Protein AF-A0A6C0J232-F1 (afdb_monomer_lite)

Secondary structure (DSSP, 8-state):
-HHHHHHHHHHHHHHHHHHHHHHHHHS--EEEEE-SS---HHHHHHHHHSSS-PEEBSSTT-EE---TTS--EEE-HHHHHHHHHHHTT--S---HHHHHHHHHTTT-TT-EEEEEEEEE-GGG-B-B---SSSSS--EEEEEEE--TT-EEEEEEEEE-HHHHHHHHHH-TTSPPHHHHHHHHTTHHHHTPBPPPP--TT-EEEE---SS-GGGTT-EEEEEEE-TTS-EEEEETTT--EEEE-GGGEEE-S-EEP--HHHHTTGGGS-HHHHHHHHTT-EEEEEEEE-TTEEEEEETTS-EEEEEE--TT-PPEEEEEEEEESPPPPEEEE--TTSS--EEEEP--

Sequence (348 aa):
MAEVGHAIRDVFAHVVARAVWNYLTCGFLAATGTLDLRPDTDSVRERLREGSTKWSTLSPNRTQQYTEQEFCLVSNSKIFGDAFLRAYYITKRFDVKAFVKGLVQQWGPSSVYECFVLSKIHDNMFWHVDGGSKVASDIVIYNVLGPRDSISCFMLLLIDTKRVLQAQVADPFFPTHEDIDAGLIQLDKCKIPLETPDLTGCEATFCDLTRKPELNGIRVEVIEVHDDGRYLVQLISGGEQKLVHPRNLQFDPGYCELPDEIAFVVPRLSVAVQKAVAAGVVRCWFIWAREGDVVVFDGSKPHAVFNVPSATGLPQLALAVNYRGVMPLVEEQHIKGKKGVRLKLSEV

Organism: NCBI:txid1070528

Structure (mmCIF, N/CA/C/O backbone):
data_AF-A0A6C0J232-F1
#
_entry.id   AF-A0A6C0J232-F1
#
loop_
_atom_site.group_PDB
_atom_site.id
_atom_site.type_symbol
_atom_site.label_atom_id
_atom_site.label_alt_id
_atom_site.label_comp_id
_atom_site.label_asym_id
_atom_site.label_entity_id
_atom_site.label_seq_id
_atom_site.pdbx_PDB_ins_code
_atom_site.Cartn_x
_atom_site.Cartn_y
_atom_site.Cartn_z
_atom_site.occupancy
_atom_site.B_iso_or_equiv
_atom_site.auth_seq_id
_atom_site.auth_comp_id
_atom_site.auth_asym_id
_atom_site.auth_atom_id
_atom_site.pdbx_PDB_model_num
ATOM 1 N N . MET A 1 1 ? -18.317 -16.565 17.993 1.00 55.75 1 MET A N 1
ATOM 2 C CA . MET A 1 1 ? -16.848 -16.488 18.244 1.00 55.75 1 MET A CA 1
ATOM 3 C C . MET A 1 1 ? -15.999 -17.331 17.287 1.00 55.75 1 MET A C 1
ATOM 5 O O . MET A 1 1 ? -14.983 -16.823 16.843 1.00 55.75 1 MET A O 1
ATOM 9 N N . ALA A 1 2 ? -16.351 -18.583 16.946 1.00 59.53 2 ALA A N 1
ATOM 10 C CA . ALA A 1 2 ? -15.657 -19.292 15.850 1.00 59.53 2 ALA A CA 1
ATOM 11 C C . ALA A 1 2 ? -15.879 -18.595 14.490 1.00 59.53 2 ALA A C 1
ATOM 13 O O . ALA A 1 2 ? -14.951 -18.474 13.702 1.00 59.53 2 ALA A O 1
ATOM 14 N N . GLU A 1 3 ? -17.079 -18.052 14.283 1.00 62.66 3 GLU A N 1
ATOM 15 C CA . GLU A 1 3 ? -17.483 -17.307 13.081 1.00 62.66 3 GLU A CA 1
ATOM 16 C C . GLU A 1 3 ? -16.636 -16.056 12.815 1.00 62.66 3 GLU A C 1
ATOM 18 O O . GLU A 1 3 ? -16.306 -15.786 11.670 1.00 62.66 3 GLU A O 1
ATOM 23 N N . VAL A 1 4 ? -16.203 -15.343 13.863 1.00 69.75 4 VAL A N 1
ATOM 24 C CA . VAL A 1 4 ? -15.353 -14.143 13.739 1.00 69.75 4 VAL A CA 1
ATOM 25 C C . VAL A 1 4 ? -13.996 -14.490 13.126 1.00 69.75 4 VAL A C 1
ATOM 27 O O . VAL A 1 4 ? -13.544 -13.835 12.193 1.00 69.75 4 VAL A O 1
ATOM 30 N N . GLY A 1 5 ? -13.363 -15.566 13.607 1.00 66.81 5 GLY A N 1
ATOM 31 C CA . GLY A 1 5 ? -12.089 -16.029 13.054 1.00 66.81 5 GLY A CA 1
ATOM 32 C C . GLY A 1 5 ? -12.208 -16.517 11.607 1.00 66.81 5 GLY A C 1
ATOM 33 O O . GLY A 1 5 ? -11.273 -16.331 10.831 1.00 66.81 5 GLY A O 1
ATOM 34 N N . HIS A 1 6 ? -13.349 -17.108 11.236 1.00 76.44 6 HIS A N 1
ATOM 35 C CA . HIS A 1 6 ? -13.628 -17.506 9.854 1.00 76.44 6 HIS A CA 1
ATOM 36 C C . HIS A 1 6 ? -13.814 -16.291 8.944 1.00 76.44 6 HIS A C 1
ATOM 38 O O . HIS A 1 6 ? -13.092 -16.190 7.961 1.00 76.44 6 HIS A O 1
ATOM 44 N N . 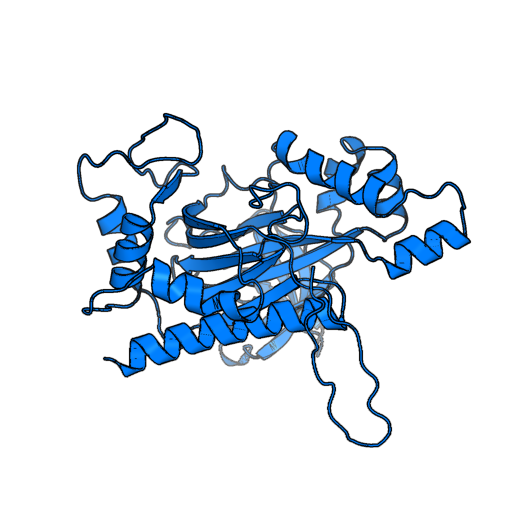ALA A 1 7 ? -14.656 -15.328 9.325 1.00 78.06 7 ALA A N 1
ATOM 45 C CA . ALA A 1 7 ? -14.891 -14.118 8.538 1.00 78.06 7 ALA A CA 1
ATOM 46 C C . ALA A 1 7 ? -13.597 -13.330 8.268 1.00 78.06 7 ALA A C 1
ATOM 48 O O . ALA A 1 7 ? -13.326 -12.948 7.133 1.00 78.06 7 ALA A O 1
ATOM 49 N N . ILE A 1 8 ? -12.744 -13.155 9.286 1.00 80.62 8 ILE A N 1
ATOM 50 C CA . ILE A 1 8 ? -11.446 -12.482 9.121 1.00 80.62 8 ILE A CA 1
ATOM 51 C C . ILE A 1 8 ? -10.563 -13.251 8.135 1.00 80.62 8 ILE A C 1
ATOM 53 O O . ILE A 1 8 ? -10.001 -12.670 7.209 1.00 80.62 8 ILE A O 1
ATOM 57 N N . ARG A 1 9 ? -10.445 -14.572 8.310 1.00 81.44 9 ARG A N 1
ATOM 58 C CA . ARG A 1 9 ? -9.650 -15.408 7.407 1.00 81.44 9 ARG A CA 1
ATOM 59 C C . ARG A 1 9 ? -10.170 -15.339 5.972 1.00 81.44 9 ARG A C 1
ATOM 61 O O . ARG A 1 9 ? -9.353 -15.289 5.056 1.00 81.44 9 ARG A O 1
ATOM 68 N N . ASP A 1 10 ? -11.483 -15.327 5.789 1.00 84.25 10 ASP A N 1
ATOM 69 C CA . ASP A 1 10 ? -12.119 -15.294 4.477 1.00 84.25 10 ASP A CA 1
ATOM 70 C C . ASP A 1 10 ? -11.836 -13.971 3.758 1.00 84.25 10 ASP A C 1
ATOM 72 O O . ASP A 1 10 ? -11.480 -14.000 2.582 1.00 84.25 10 ASP A O 1
ATOM 76 N N . VAL A 1 11 ? -11.875 -12.829 4.458 1.00 86.81 11 VAL A N 1
ATOM 77 C CA . VAL A 1 11 ? -11.494 -11.529 3.875 1.00 86.81 11 VAL A CA 1
ATOM 78 C C . VAL A 1 11 ? -10.025 -11.525 3.460 1.00 86.81 11 VAL A C 1
ATOM 80 O O . VAL A 1 11 ? -9.726 -11.214 2.311 1.00 86.81 11 VAL A O 1
ATOM 83 N N . PHE A 1 12 ? -9.100 -11.927 4.339 1.00 87.75 12 PHE A N 1
ATOM 84 C CA . PHE A 1 12 ? -7.678 -11.990 3.976 1.00 87.75 12 PHE A CA 1
ATOM 85 C C . PHE A 1 12 ? -7.445 -12.910 2.772 1.00 87.75 12 PHE A C 1
ATOM 87 O O . PHE A 1 12 ? -6.764 -12.526 1.824 1.00 87.75 12 PHE A O 1
ATOM 94 N N . ALA A 1 13 ? -8.029 -14.112 2.783 1.00 85.62 13 ALA A N 1
ATOM 95 C CA . ALA A 1 13 ? -7.903 -15.063 1.685 1.00 85.62 13 ALA A CA 1
ATOM 96 C C . ALA A 1 13 ? -8.500 -14.511 0.382 1.00 85.62 13 ALA A C 1
ATOM 98 O O . ALA A 1 13 ? -7.915 -14.694 -0.683 1.00 85.62 13 ALA A O 1
ATOM 99 N N . HIS A 1 14 ? -9.626 -13.800 0.460 1.00 88.81 14 HIS A N 1
ATOM 100 C CA . HIS A 1 14 ? -10.260 -13.163 -0.687 1.00 88.81 14 HIS A CA 1
ATOM 101 C C . HIS A 1 14 ? -9.394 -12.044 -1.278 1.00 88.81 14 HIS A C 1
ATOM 103 O O . HIS A 1 14 ? -9.188 -12.014 -2.490 1.00 88.81 14 HIS A O 1
ATOM 109 N N . VAL A 1 15 ? -8.847 -11.153 -0.443 1.00 89.12 15 VAL A N 1
ATOM 110 C CA . VAL A 1 15 ? -7.969 -10.064 -0.905 1.00 89.12 15 VAL A CA 1
ATOM 111 C C . VAL A 1 15 ? -6.689 -10.631 -1.523 1.00 89.12 15 VAL A C 1
ATOM 113 O O . VAL A 1 15 ? -6.293 -10.194 -2.601 1.00 89.12 15 VAL A O 1
ATOM 116 N N . VAL A 1 16 ? -6.088 -11.659 -0.912 1.00 88.12 16 VAL A N 1
ATOM 117 C CA . VAL A 1 16 ? -4.935 -12.374 -1.489 1.00 88.12 16 VAL A CA 1
ATOM 118 C C . VAL A 1 16 ? -5.292 -12.988 -2.839 1.00 88.12 16 VAL A C 1
ATOM 120 O O . VAL A 1 16 ? -4.588 -12.754 -3.818 1.00 88.12 16 VAL A O 1
ATOM 123 N N . ALA A 1 17 ? -6.398 -13.731 -2.924 1.00 86.44 17 ALA A N 1
ATOM 124 C CA . ALA A 1 17 ? -6.835 -14.352 -4.172 1.00 86.44 17 ALA A CA 1
ATOM 125 C C . ALA A 1 17 ? -7.090 -13.309 -5.270 1.00 86.44 17 ALA A C 1
ATOM 127 O O . ALA A 1 17 ? -6.738 -13.537 -6.425 1.00 86.44 17 ALA A O 1
ATOM 128 N N . ARG A 1 18 ? -7.646 -12.143 -4.916 1.00 87.69 18 ARG A N 1
ATOM 129 C CA . ARG A 1 18 ? -7.846 -11.024 -5.843 1.00 87.69 18 ARG A CA 1
ATOM 130 C C . ARG A 1 18 ? -6.524 -10.416 -6.313 1.00 87.69 18 ARG A C 1
ATOM 132 O O . ARG A 1 18 ? -6.392 -10.151 -7.502 1.00 87.69 18 ARG A O 1
ATOM 139 N N . ALA A 1 19 ? -5.551 -10.216 -5.422 1.00 88.00 19 ALA A N 1
ATOM 140 C CA . ALA A 1 19 ? -4.230 -9.702 -5.796 1.00 88.00 19 ALA A CA 1
ATOM 141 C C . ALA A 1 19 ? -3.503 -10.664 -6.743 1.00 88.00 19 ALA A C 1
ATOM 143 O O . ALA A 1 19 ? -2.952 -10.237 -7.754 1.00 88.00 19 ALA A O 1
ATOM 144 N N . VAL A 1 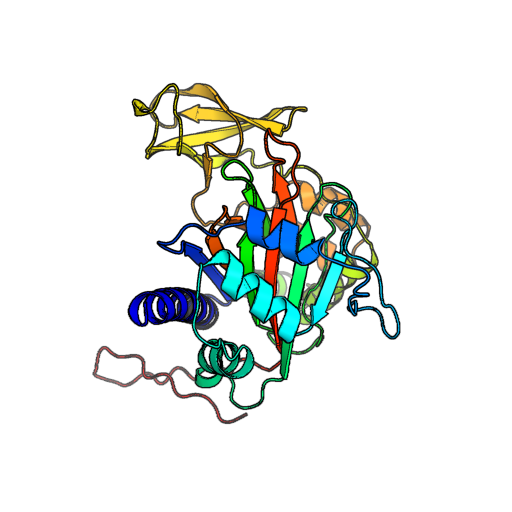20 ? -3.555 -11.965 -6.443 1.00 84.81 20 VAL A N 1
ATOM 145 C CA . VAL A 1 20 ? -3.000 -13.012 -7.309 1.00 84.81 20 VAL A CA 1
ATOM 146 C C . VAL A 1 20 ? -3.726 -13.032 -8.651 1.00 84.81 20 VAL A C 1
ATOM 148 O O . VAL A 1 20 ? -3.080 -13.060 -9.691 1.00 84.81 20 VAL A O 1
ATOM 151 N N . 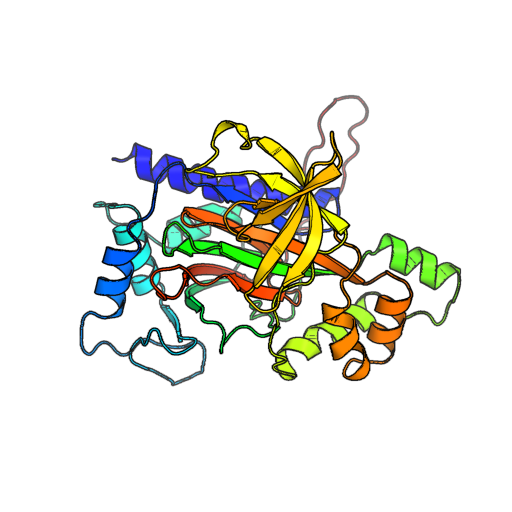TRP A 1 21 ? -5.056 -12.948 -8.664 1.00 84.19 21 TRP A N 1
ATOM 152 C CA . TRP A 1 21 ? -5.817 -12.867 -9.909 1.00 84.19 21 TRP A CA 1
ATOM 153 C C . TRP A 1 21 ? -5.397 -11.666 -10.765 1.00 84.19 21 TRP A C 1
ATOM 155 O O . TRP A 1 21 ? -5.113 -11.840 -11.946 1.00 84.19 21 TRP A O 1
ATOM 165 N N . ASN A 1 22 ? -5.277 -10.477 -10.166 1.00 83.06 22 ASN A N 1
ATOM 166 C CA . ASN A 1 22 ? -4.799 -9.276 -10.855 1.00 83.06 22 ASN A CA 1
ATOM 167 C C . ASN A 1 22 ? -3.395 -9.469 -11.445 1.00 83.06 22 ASN A C 1
ATOM 169 O O . ASN A 1 22 ? -3.141 -9.035 -12.569 1.00 83.06 22 ASN A O 1
ATOM 173 N N . TYR A 1 23 ? -2.504 -10.164 -10.733 1.00 82.50 23 TYR A N 1
ATOM 174 C CA . TYR A 1 23 ? -1.165 -10.463 -11.236 1.00 82.50 23 TYR A CA 1
ATOM 175 C C . TYR A 1 23 ? -1.232 -11.343 -12.481 1.00 82.50 23 TYR A C 1
ATOM 177 O O . TYR A 1 23 ? -0.614 -11.039 -13.497 1.00 82.50 23 TYR A O 1
ATOM 185 N N . LEU A 1 24 ? -2.056 -12.386 -12.430 1.00 78.25 24 LEU A N 1
ATOM 186 C CA . LEU A 1 24 ? -2.203 -13.344 -13.518 1.00 78.25 24 LEU A CA 1
ATOM 187 C C . LEU A 1 24 ? -2.884 -12.754 -14.756 1.00 78.25 24 LEU A C 1
ATOM 189 O O . LEU A 1 24 ? -2.531 -13.121 -15.871 1.00 78.25 24 LEU A O 1
ATOM 193 N N . THR A 1 25 ? -3.855 -11.854 -14.585 1.00 74.69 25 THR A N 1
ATOM 194 C CA . THR A 1 25 ? -4.618 -11.299 -15.716 1.00 74.69 25 THR A CA 1
ATOM 195 C C . THR A 1 25 ? -4.070 -9.982 -16.243 1.00 74.69 25 THR A C 1
ATOM 197 O O . THR A 1 25 ? -4.268 -9.662 -17.412 1.00 74.69 25 THR A O 1
ATOM 200 N N . CYS A 1 26 ? -3.434 -9.192 -15.380 1.00 72.81 26 CYS A N 1
ATOM 201 C CA . CYS A 1 26 ? -3.051 -7.812 -15.674 1.00 72.81 26 CYS A CA 1
ATOM 202 C C . CYS A 1 26 ? -1.567 -7.525 -15.401 1.00 72.81 26 CYS A C 1
ATOM 204 O O . CYS A 1 26 ? -1.123 -6.406 -15.647 1.00 72.81 26 CYS A O 1
ATOM 206 N N . GLY A 1 27 ? -0.800 -8.495 -14.894 1.00 74.75 27 GLY A N 1
ATOM 207 C CA . GLY A 1 27 ? 0.637 -8.355 -14.650 1.00 74.75 27 GLY A CA 1
ATOM 208 C C . GLY A 1 27 ? 1.009 -7.548 -13.404 1.00 74.75 27 GLY A C 1
ATOM 209 O O . GLY A 1 27 ? 2.181 -7.230 -13.232 1.00 74.75 27 GLY A O 1
ATOM 210 N N . PHE A 1 28 ? 0.055 -7.209 -12.528 1.00 79.69 28 PHE A N 1
ATOM 211 C CA . PHE A 1 28 ? 0.330 -6.480 -11.285 1.00 79.69 28 PHE A CA 1
ATOM 212 C C . PHE A 1 28 ? -0.245 -7.200 -10.063 1.00 79.69 28 PHE A C 1
ATOM 214 O O . PHE A 1 28 ? -1.412 -7.585 -10.046 1.00 79.69 28 PHE A O 1
ATOM 221 N N . LEU A 1 29 ? 0.557 -7.358 -9.010 1.00 86.31 29 LEU A N 1
ATOM 222 C CA . LEU A 1 29 ? 0.121 -7.986 -7.764 1.00 86.31 29 LEU A CA 1
ATOM 223 C C . LEU A 1 29 ? -0.262 -6.892 -6.772 1.00 86.31 29 LEU A C 1
ATOM 225 O O . LEU A 1 29 ? 0.595 -6.333 -6.095 1.00 86.31 29 LEU A O 1
ATOM 229 N N . ALA A 1 30 ? -1.553 -6.562 -6.728 1.00 88.75 30 ALA A N 1
ATOM 230 C CA . ALA A 1 30 ? -2.110 -5.632 -5.751 1.00 88.75 30 ALA A CA 1
ATOM 231 C C . ALA A 1 30 ? -3.614 -5.853 -5.538 1.00 88.75 30 ALA A C 1
ATOM 233 O O . ALA A 1 30 ? -4.362 -6.043 -6.501 1.00 88.75 30 ALA A O 1
ATOM 234 N N . ALA A 1 31 ? -4.077 -5.784 -4.292 1.00 89.00 31 ALA A N 1
ATOM 235 C CA . ALA A 1 31 ? -5.491 -5.689 -3.939 1.00 89.00 31 ALA A CA 1
ATOM 236 C C . ALA A 1 31 ? -5.676 -5.061 -2.552 1.00 89.00 31 ALA A C 1
ATOM 238 O O . ALA A 1 31 ? -4.766 -5.043 -1.728 1.00 89.00 31 ALA A O 1
ATOM 239 N N . THR A 1 32 ? -6.889 -4.587 -2.287 1.00 91.06 32 THR A N 1
ATOM 240 C CA . THR A 1 32 ? -7.312 -4.130 -0.962 1.00 91.06 32 THR A CA 1
ATOM 241 C C . THR A 1 32 ? -8.700 -4.676 -0.637 1.00 91.06 32 THR A C 1
ATOM 243 O O . THR A 1 32 ? -9.475 -5.002 -1.547 1.00 91.06 32 THR A O 1
ATOM 246 N N . GLY A 1 33 ? -9.009 -4.789 0.648 1.00 88.62 33 GLY A N 1
ATOM 247 C CA . GLY A 1 33 ? -10.342 -5.088 1.152 1.00 88.62 33 GLY A CA 1
ATOM 248 C C . GLY A 1 33 ? -10.470 -4.710 2.619 1.00 88.62 33 GLY A C 1
ATOM 249 O O . GLY A 1 33 ? -9.484 -4.689 3.347 1.00 88.62 33 GLY A O 1
ATOM 250 N N . THR A 1 34 ? -11.690 -4.427 3.053 1.00 88.81 34 THR A N 1
ATOM 251 C CA . THR A 1 34 ? -11.973 -3.969 4.414 1.00 88.81 34 THR A CA 1
ATOM 252 C C . THR A 1 34 ? -12.527 -5.117 5.242 1.00 88.81 34 THR A C 1
ATOM 254 O O . THR A 1 34 ? -13.365 -5.884 4.770 1.00 88.81 34 THR A O 1
ATOM 257 N N . LEU A 1 35 ? -12.060 -5.253 6.482 1.00 86.75 35 LEU A N 1
ATOM 258 C CA . LEU A 1 35 ? -12.686 -6.158 7.437 1.00 86.75 35 LEU A CA 1
ATOM 259 C C . LEU A 1 35 ? -13.998 -5.550 7.939 1.00 86.75 35 LEU A C 1
ATOM 261 O O . LEU A 1 35 ? -14.023 -4.410 8.394 1.00 86.75 35 LEU A O 1
ATOM 265 N N . ASP A 1 36 ? -15.059 -6.354 7.988 1.00 83.38 36 ASP A N 1
ATOM 266 C CA . ASP A 1 36 ? -16.348 -5.957 8.587 1.00 83.38 36 ASP A CA 1
ATOM 267 C C . ASP A 1 36 ? -16.269 -5.739 10.114 1.00 83.38 36 ASP A C 1
ATOM 269 O O . ASP A 1 36 ? -17.254 -5.397 10.772 1.00 83.38 36 ASP A O 1
ATOM 273 N N . LEU A 1 37 ? -15.092 -5.962 10.701 1.00 84.69 37 LEU A N 1
ATOM 274 C CA . LEU A 1 37 ? -14.813 -5.819 12.118 1.00 84.69 37 LEU A CA 1
ATOM 275 C C . LEU A 1 37 ? -13.774 -4.732 12.327 1.00 84.69 37 LEU A C 1
ATOM 277 O O . LEU A 1 37 ? -12.672 -4.783 11.781 1.00 84.69 37 LEU A O 1
ATOM 281 N N . ARG A 1 38 ? -14.116 -3.785 13.195 1.00 85.75 38 ARG A N 1
ATOM 282 C CA . ARG A 1 38 ? -13.199 -2.728 13.589 1.00 85.75 38 ARG A CA 1
ATOM 283 C C . ARG A 1 38 ? -12.143 -3.275 14.558 1.00 85.75 38 ARG A C 1
ATOM 285 O O . ARG A 1 38 ? -12.536 -3.865 15.569 1.00 85.75 38 ARG A O 1
ATOM 292 N N . PRO A 1 39 ? -10.843 -3.065 14.296 1.00 90.75 39 PRO A N 1
ATOM 293 C CA . PRO A 1 39 ? -9.808 -3.454 15.237 1.00 90.75 39 PRO A CA 1
ATOM 294 C C . PRO A 1 39 ? -9.773 -2.527 16.464 1.00 90.75 39 PRO A C 1
ATOM 296 O O . PRO A 1 39 ? -10.004 -1.325 16.365 1.00 90.75 39 PRO A O 1
ATOM 299 N N . ASP A 1 40 ? -9.431 -3.079 17.624 1.00 92.50 40 ASP A N 1
ATOM 300 C CA . ASP A 1 40 ? -9.053 -2.336 18.823 1.00 92.50 40 ASP A CA 1
ATOM 301 C C . ASP A 1 40 ? -7.569 -1.969 18.765 1.00 92.50 40 ASP A C 1
ATOM 303 O O . ASP A 1 40 ? -6.693 -2.645 19.317 1.00 92.50 40 ASP A O 1
ATOM 307 N N . THR A 1 41 ? -7.287 -0.889 18.040 1.00 91.31 41 THR A N 1
ATOM 308 C CA . THR A 1 41 ? -5.934 -0.350 17.891 1.00 91.31 41 THR A CA 1
ATOM 309 C C . THR A 1 41 ? -5.321 0.057 19.240 1.00 91.31 41 THR A C 1
ATOM 311 O O . THR A 1 41 ? -4.111 -0.096 19.432 1.00 91.31 41 THR A O 1
ATOM 314 N N . ASP A 1 42 ? -6.121 0.549 20.188 1.00 90.00 42 ASP A N 1
ATOM 315 C CA . ASP A 1 42 ? -5.617 1.048 21.471 1.00 90.00 42 ASP A CA 1
ATOM 316 C C . ASP A 1 42 ? -5.109 -0.099 22.351 1.00 90.00 42 ASP A C 1
ATOM 318 O O . ASP A 1 42 ? -3.974 -0.043 22.834 1.00 90.00 42 ASP A O 1
ATOM 322 N N . SER A 1 43 ? -5.854 -1.205 22.438 1.00 90.69 43 SER A N 1
ATOM 323 C CA . SER A 1 43 ? -5.388 -2.424 23.119 1.00 90.69 43 SER A CA 1
ATOM 324 C C . SER A 1 43 ? -4.111 -3.002 22.501 1.00 90.69 43 SER A C 1
ATOM 326 O O . SER A 1 43 ? -3.286 -3.601 23.201 1.00 90.69 43 SER A O 1
ATOM 328 N N . VAL A 1 44 ? -3.917 -2.845 21.185 1.00 90.12 44 VAL A N 1
ATOM 329 C CA . VAL A 1 44 ? -2.660 -3.229 20.523 1.00 90.12 44 VAL A CA 1
ATOM 330 C C . VAL A 1 44 ? -1.516 -2.326 20.977 1.00 90.12 44 VAL A C 1
ATOM 332 O O . VAL A 1 44 ? -0.456 -2.837 21.337 1.00 90.12 44 VAL A O 1
ATOM 335 N N . ARG A 1 45 ? -1.712 -1.002 21.020 1.00 88.00 45 ARG A N 1
ATOM 336 C CA . ARG A 1 45 ? -0.686 -0.063 21.510 1.00 88.00 45 ARG A CA 1
ATOM 337 C C . ARG A 1 45 ? -0.288 -0.346 22.942 1.00 88.00 45 ARG A C 1
ATOM 339 O O . ARG A 1 45 ? 0.905 -0.397 23.236 1.00 88.00 45 ARG A O 1
ATOM 346 N N . GLU A 1 46 ? -1.269 -0.532 23.820 1.00 88.12 46 GLU A N 1
ATOM 347 C CA . GLU A 1 46 ? -1.027 -0.881 25.218 1.00 88.12 46 GLU A CA 1
ATOM 348 C C . GLU A 1 46 ? -0.148 -2.127 25.298 1.00 88.12 46 GLU A C 1
ATOM 350 O O . GLU A 1 46 ? 0.922 -2.088 25.902 1.00 88.12 46 GLU A O 1
ATOM 355 N N . ARG A 1 47 ? -0.500 -3.182 24.555 1.00 85.75 47 ARG A N 1
ATOM 356 C CA . ARG A 1 47 ? 0.286 -4.419 24.503 1.00 85.75 47 ARG A CA 1
ATOM 357 C C . ARG A 1 47 ? 1.719 -4.227 24.007 1.00 85.75 47 ARG A C 1
ATOM 359 O O . ARG A 1 47 ? 2.624 -4.887 24.523 1.00 85.75 47 ARG A O 1
ATOM 366 N N . LEU A 1 48 ? 1.928 -3.391 22.991 1.00 84.12 48 LEU A N 1
ATOM 367 C CA . LEU A 1 48 ? 3.264 -3.115 22.452 1.00 84.12 48 LEU A CA 1
ATOM 368 C C . LEU A 1 48 ? 4.119 -2.302 23.439 1.00 84.12 48 LEU A C 1
ATOM 370 O O . LEU A 1 48 ? 5.340 -2.459 23.461 1.00 84.12 48 LEU A O 1
ATOM 374 N N . ARG A 1 49 ? 3.488 -1.470 24.279 1.00 83.56 49 ARG A N 1
ATOM 375 C CA . ARG A 1 49 ? 4.141 -0.679 25.337 1.00 83.56 49 ARG A CA 1
ATOM 376 C C . ARG A 1 49 ? 4.315 -1.446 26.658 1.00 83.56 49 ARG A C 1
ATOM 378 O O . ARG A 1 49 ? 5.150 -1.060 27.473 1.00 83.56 49 ARG A O 1
ATOM 385 N N . GLU A 1 50 ? 3.552 -2.515 26.890 1.00 82.56 50 GLU A N 1
ATOM 386 C CA . GLU A 1 50 ? 3.628 -3.350 28.096 1.00 82.56 50 GLU A CA 1
ATOM 387 C C . GLU A 1 50 ? 5.023 -4.008 28.262 1.00 82.56 50 GLU A C 1
ATOM 389 O O . GLU A 1 50 ? 5.369 -5.000 27.611 1.00 82.56 50 GLU A O 1
ATOM 394 N N . GLY A 1 51 ? 5.797 -3.503 29.231 1.00 58.50 51 GLY A N 1
ATOM 395 C CA . GLY A 1 51 ? 6.903 -4.212 29.886 1.00 58.50 51 GLY A CA 1
ATOM 396 C C . GLY A 1 51 ? 8.314 -3.999 29.319 1.00 58.50 51 GLY A C 1
ATOM 397 O O . GLY A 1 51 ? 8.529 -3.476 28.231 1.00 58.50 51 GLY A O 1
ATOM 398 N N . SER A 1 52 ? 9.313 -4.475 30.071 1.00 57.16 52 SER A N 1
ATOM 399 C CA . SER A 1 52 ? 10.757 -4.486 29.754 1.00 57.16 52 SER A CA 1
ATOM 400 C C . SER A 1 52 ? 11.149 -5.379 28.562 1.00 57.16 52 SER A C 1
ATOM 402 O O . SER A 1 52 ? 12.329 -5.675 28.354 1.00 57.16 52 SER A O 1
ATOM 404 N N . THR A 1 53 ? 10.166 -5.819 27.778 1.00 63.06 53 THR A N 1
ATOM 405 C CA . THR A 1 53 ? 10.323 -6.737 26.656 1.00 63.06 53 THR A CA 1
ATOM 406 C C . THR A 1 53 ? 11.118 -6.046 25.556 1.00 63.06 53 THR A C 1
ATOM 408 O O . THR A 1 53 ? 10.672 -5.061 24.970 1.00 63.06 53 THR A O 1
ATOM 411 N N . LYS A 1 54 ? 12.323 -6.547 25.276 1.00 67.06 54 LYS A N 1
ATOM 412 C CA . LYS A 1 54 ? 13.080 -6.122 24.100 1.00 67.06 54 LYS A CA 1
ATOM 413 C C . LYS A 1 54 ? 12.601 -6.936 22.903 1.00 67.06 54 LYS A C 1
ATOM 415 O O . LYS A 1 54 ? 12.624 -8.165 22.931 1.00 67.06 54 LYS A O 1
ATOM 420 N N . TRP A 1 55 ? 12.166 -6.246 21.863 1.00 71.00 55 TRP A N 1
ATOM 421 C CA . TRP A 1 55 ? 11.615 -6.832 20.654 1.00 71.00 55 TRP A CA 1
ATOM 422 C C . TRP A 1 55 ? 12.738 -7.034 19.632 1.00 71.00 55 TRP A C 1
ATOM 424 O O . TRP A 1 55 ? 13.576 -6.147 19.462 1.00 71.00 55 TRP A O 1
ATOM 434 N N . SER A 1 56 ? 12.782 -8.194 18.969 1.00 65.38 56 SER A N 1
ATOM 435 C CA . SER A 1 56 ? 13.727 -8.431 17.868 1.00 65.38 56 SER A CA 1
ATOM 436 C C . SER A 1 56 ? 13.352 -7.540 16.692 1.00 65.38 56 SER A C 1
ATOM 438 O O . SER A 1 56 ? 12.203 -7.575 16.248 1.00 65.38 56 SER A O 1
ATOM 440 N N . THR A 1 57 ? 14.298 -6.759 16.179 1.00 67.62 57 THR A N 1
ATOM 441 C CA . THR A 1 57 ? 14.084 -5.996 14.943 1.00 67.62 57 THR A CA 1
ATOM 442 C C . THR A 1 57 ? 14.526 -6.810 13.724 1.00 67.62 57 THR A C 1
ATOM 444 O O . THR A 1 57 ? 15.113 -7.883 13.876 1.00 67.62 57 THR A O 1
ATOM 447 N N . LEU A 1 58 ? 14.247 -6.329 12.503 1.00 62.22 58 LEU A N 1
ATOM 448 C CA . LEU A 1 58 ? 14.820 -6.926 11.281 1.00 62.22 58 LEU A CA 1
ATOM 449 C C . LEU A 1 58 ? 16.338 -6.719 11.161 1.00 62.22 58 LEU A C 1
ATOM 451 O O . LEU A 1 58 ? 16.983 -7.378 10.350 1.00 62.22 58 LEU A O 1
ATOM 455 N N . SER A 1 59 ? 16.933 -5.828 11.959 1.00 61.06 59 SER A N 1
ATOM 456 C CA . SER A 1 59 ? 18.387 -5.691 12.007 1.00 61.06 59 SER A CA 1
ATOM 457 C C . SER A 1 59 ? 18.978 -6.841 12.835 1.00 61.06 59 SER A C 1
ATOM 459 O O . SER A 1 59 ? 18.624 -6.978 14.011 1.00 61.06 59 SER A O 1
ATOM 461 N N . PRO A 1 60 ? 19.898 -7.651 12.274 1.00 58.41 60 PRO A N 1
ATOM 462 C CA . PRO A 1 60 ? 20.515 -8.757 12.997 1.00 58.41 60 PRO A CA 1
ATOM 463 C C . PRO A 1 60 ? 21.088 -8.304 14.345 1.00 58.41 60 PRO A C 1
ATOM 465 O O . PRO A 1 60 ? 21.776 -7.287 14.423 1.00 58.41 60 PRO A O 1
ATOM 468 N N . ASN A 1 61 ? 20.814 -9.069 15.406 1.00 60.94 61 ASN A N 1
ATOM 469 C CA . ASN A 1 61 ? 21.305 -8.844 16.774 1.00 60.94 61 ASN A CA 1
ATOM 470 C C . ASN A 1 61 ? 20.837 -7.546 17.457 1.00 60.94 61 ASN A C 1
ATOM 472 O O . ASN A 1 61 ? 21.356 -7.196 18.520 1.00 60.94 61 ASN A O 1
ATOM 476 N N . ARG A 1 62 ? 19.846 -6.839 16.902 1.00 68.94 62 ARG A N 1
ATOM 477 C CA . ARG A 1 62 ? 19.260 -5.660 17.544 1.00 68.94 62 ARG A CA 1
ATOM 478 C C . ARG A 1 62 ? 17.947 -6.032 18.223 1.00 68.94 62 ARG A C 1
ATOM 480 O O . ARG A 1 62 ? 16.981 -6.455 17.594 1.00 68.94 62 ARG A O 1
ATOM 487 N N . THR A 1 63 ? 17.912 -5.832 19.535 1.00 70.75 63 THR A N 1
ATOM 488 C CA . THR A 1 63 ? 16.683 -5.897 20.325 1.00 70.75 63 THR A CA 1
ATOM 489 C C . THR A 1 63 ? 16.421 -4.526 20.927 1.00 70.75 63 THR A C 1
ATOM 491 O O . THR A 1 63 ? 17.301 -4.002 21.615 1.00 70.75 63 THR A O 1
ATOM 494 N N . GLN A 1 64 ? 15.244 -3.949 20.703 1.00 74.00 64 GLN A N 1
ATOM 495 C CA . GLN A 1 64 ? 14.900 -2.622 21.225 1.00 74.00 64 GLN A CA 1
ATOM 496 C C . GLN A 1 64 ? 13.520 -2.614 21.869 1.00 74.00 64 GLN A C 1
ATOM 498 O O . GLN A 1 64 ? 12.706 -3.494 21.602 1.00 74.00 64 GLN A O 1
ATOM 503 N N . GLN A 1 65 ? 13.267 -1.646 22.745 1.00 76.12 65 GLN A N 1
ATOM 504 C CA . GLN A 1 65 ? 11.910 -1.394 23.219 1.00 76.12 65 GLN A CA 1
ATOM 505 C C . GLN A 1 65 ? 11.100 -0.740 22.103 1.00 76.12 65 GLN A C 1
ATOM 507 O O . GLN A 1 65 ? 11.642 -0.003 21.282 1.00 76.12 65 GLN A O 1
ATOM 512 N N . TYR A 1 66 ? 9.810 -1.048 22.059 1.00 76.31 66 TYR A N 1
ATOM 513 C CA . TYR A 1 66 ? 8.910 -0.409 21.119 1.00 76.31 66 TYR A CA 1
ATOM 514 C C . TYR A 1 66 ? 8.732 1.064 21.497 1.00 76.31 66 TYR A C 1
ATOM 516 O O . TYR A 1 66 ? 8.413 1.381 22.644 1.00 76.31 66 TYR A O 1
ATOM 524 N N . THR A 1 67 ? 8.923 1.949 20.523 1.00 75.94 67 THR A N 1
ATOM 525 C CA . THR A 1 67 ? 8.622 3.375 20.625 1.00 75.94 67 THR A CA 1
ATOM 526 C C . THR A 1 67 ? 7.716 3.741 19.455 1.00 75.94 67 THR A C 1
ATOM 528 O O . THR A 1 67 ? 7.852 3.218 18.350 1.00 75.94 67 THR A O 1
ATOM 531 N N . GLU A 1 68 ? 6.752 4.622 19.698 1.00 73.19 68 GLU A N 1
ATOM 532 C CA . GLU A 1 68 ? 5.856 5.106 18.641 1.00 73.19 68 GLU A CA 1
ATOM 533 C C . GLU A 1 68 ? 6.486 6.194 17.773 1.00 73.19 68 GLU A C 1
ATOM 535 O O . GLU A 1 68 ? 6.018 6.437 16.667 1.00 73.19 68 GLU A O 1
ATOM 540 N N . GLN A 1 69 ? 7.544 6.823 18.289 1.00 70.81 69 GLN A N 1
ATOM 541 C CA . GLN A 1 69 ? 8.264 7.936 17.672 1.00 70.81 69 GLN A CA 1
ATOM 542 C C . GLN A 1 69 ? 9.335 7.478 16.675 1.00 70.81 69 GLN A C 1
ATOM 544 O O . GLN A 1 69 ? 9.969 8.303 16.033 1.00 70.81 69 GLN A O 1
ATOM 549 N N . GLU A 1 70 ? 9.570 6.173 16.547 1.00 66.25 70 GLU A N 1
ATOM 550 C CA . GLU A 1 70 ? 10.521 5.624 15.588 1.00 66.25 70 GLU A CA 1
ATOM 551 C C . GLU A 1 70 ? 9.811 4.631 14.669 1.00 66.25 70 GLU A C 1
ATOM 553 O O . GLU A 1 70 ? 8.809 4.009 15.033 1.00 66.25 70 GLU A O 1
ATOM 558 N N . PHE A 1 71 ? 10.371 4.428 13.475 1.00 65.12 71 PHE A N 1
ATOM 559 C CA . PHE A 1 71 ? 10.049 3.251 12.670 1.00 65.12 71 PHE A CA 1
ATOM 560 C C . PHE A 1 71 ? 10.497 1.998 13.400 1.00 65.12 71 PHE A C 1
ATOM 562 O O . PHE A 1 71 ? 11.638 1.546 13.282 1.00 65.12 71 PHE A O 1
ATOM 569 N N . CYS A 1 72 ? 9.604 1.447 14.207 1.00 66.25 72 CYS A N 1
ATOM 570 C CA . CYS A 1 72 ? 9.882 0.220 14.912 1.00 66.25 72 CYS A CA 1
ATOM 571 C C . CYS A 1 72 ? 9.308 -0.936 14.108 1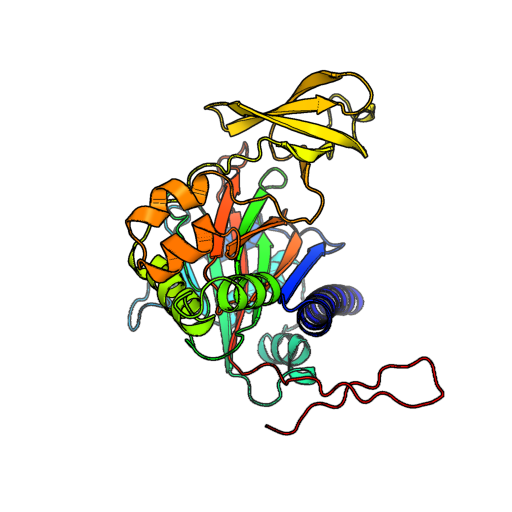.00 66.25 72 CYS A C 1
ATOM 573 O O . CYS A 1 72 ? 8.103 -1.175 14.111 1.00 66.25 72 CYS A O 1
ATOM 575 N N . LEU A 1 73 ? 10.201 -1.634 13.413 1.00 71.19 73 LEU A N 1
ATOM 576 C CA . LEU A 1 73 ? 9.904 -2.872 12.722 1.00 71.19 73 LEU A CA 1
ATOM 577 C C . LEU A 1 73 ? 10.303 -4.046 13.613 1.00 71.19 73 LEU A C 1
ATOM 579 O O . LEU A 1 73 ? 11.490 -4.298 13.841 1.00 71.19 73 LEU A O 1
ATOM 583 N N . VAL A 1 74 ? 9.299 -4.749 14.132 1.00 71.12 74 VAL A N 1
ATOM 584 C CA . VAL A 1 74 ? 9.473 -5.847 15.088 1.00 71.12 74 VAL A CA 1
ATOM 585 C C . VAL A 1 74 ? 9.145 -7.174 14.422 1.00 71.12 74 VAL A C 1
ATOM 587 O O . VAL A 1 74 ? 7.975 -7.458 14.183 1.00 71.12 74 VAL A O 1
ATOM 590 N N . SER A 1 75 ? 10.152 -8.012 14.171 1.00 75.25 75 SER A N 1
ATOM 591 C CA . SER A 1 75 ? 9.965 -9.341 13.576 1.00 75.25 75 SER A CA 1
ATOM 592 C C . SER A 1 75 ? 9.864 -10.402 14.665 1.00 75.25 75 SER A C 1
ATOM 594 O O . SER A 1 75 ? 10.864 -10.859 15.226 1.00 75.25 75 SER A O 1
ATOM 596 N N . ASN A 1 76 ? 8.630 -10.762 15.024 1.00 76.69 76 ASN A N 1
ATOM 597 C CA . ASN A 1 76 ? 8.359 -11.819 15.992 1.00 76.69 76 ASN A CA 1
ATOM 598 C C . ASN A 1 76 ? 6.923 -12.343 15.852 1.00 76.69 76 ASN A C 1
ATOM 600 O O . ASN A 1 76 ? 5.949 -11.643 16.130 1.00 76.69 76 ASN A O 1
ATOM 604 N N . SER A 1 77 ? 6.787 -13.617 15.485 1.00 79.12 77 SER A N 1
ATOM 605 C CA . SER A 1 77 ? 5.482 -14.234 15.231 1.00 79.12 77 SER A CA 1
ATOM 606 C C . SER A 1 77 ? 4.579 -14.303 16.464 1.00 79.12 77 SER A C 1
ATOM 608 O O . SER A 1 77 ? 3.374 -14.131 16.324 1.00 79.12 77 SER A O 1
ATOM 610 N N . LYS A 1 78 ? 5.120 -14.496 17.677 1.00 82.25 78 LYS A N 1
ATOM 611 C CA . LYS A 1 78 ? 4.303 -14.501 18.909 1.00 82.25 78 LYS A CA 1
ATOM 612 C C . LYS A 1 78 ? 3.673 -13.137 19.156 1.00 82.25 78 LYS A C 1
ATOM 614 O O . LYS A 1 78 ? 2.534 -13.039 19.581 1.00 82.25 78 LYS A O 1
ATOM 619 N N . ILE A 1 79 ? 4.432 -12.098 18.855 1.00 82.56 79 ILE A N 1
ATOM 620 C CA . ILE A 1 79 ? 4.090 -10.703 19.114 1.00 82.56 79 ILE A CA 1
ATOM 621 C C . ILE A 1 79 ? 3.037 -10.243 18.122 1.00 82.56 79 ILE A C 1
ATOM 623 O O . ILE A 1 79 ? 2.018 -9.690 18.521 1.00 82.56 79 ILE A O 1
ATOM 627 N N . PHE A 1 80 ? 3.258 -10.558 16.847 1.00 87.06 80 PHE A N 1
ATOM 628 C CA . PHE A 1 80 ? 2.249 -10.406 15.813 1.00 87.06 80 PHE A CA 1
ATOM 629 C C . PHE A 1 80 ? 0.952 -11.124 16.209 1.00 87.06 80 PHE A C 1
ATOM 631 O O . PHE A 1 80 ? -0.117 -10.530 16.144 1.00 87.06 80 PHE A O 1
ATOM 638 N N . GLY A 1 81 ? 1.045 -12.379 16.667 1.00 87.00 81 GLY A N 1
ATOM 639 C CA . GLY A 1 81 ? -0.112 -13.161 17.103 1.00 87.00 81 GLY A CA 1
ATOM 640 C C . GLY A 1 81 ? -0.874 -12.515 18.258 1.00 87.00 81 GLY A C 1
ATOM 641 O O . GLY A 1 81 ? -2.085 -12.355 18.160 1.00 87.00 81 GLY A O 1
ATOM 642 N N . ASP A 1 82 ? -0.177 -12.101 19.317 1.00 87.56 82 ASP A N 1
ATOM 643 C CA . ASP A 1 82 ? -0.774 -11.407 20.464 1.00 87.56 82 ASP A CA 1
ATOM 644 C C . ASP A 1 82 ? -1.450 -10.091 20.047 1.00 87.56 82 ASP A C 1
ATOM 646 O O . ASP A 1 82 ? -2.566 -9.806 20.480 1.00 87.56 82 ASP A O 1
ATOM 650 N N . ALA A 1 83 ? -0.784 -9.292 19.208 1.00 89.31 83 ALA A N 1
ATOM 651 C CA . ALA A 1 83 ? -1.323 -8.036 18.696 1.00 89.31 83 ALA A CA 1
ATOM 652 C C . ALA A 1 83 ? -2.574 -8.277 17.840 1.00 89.31 83 ALA A C 1
ATOM 654 O O . ALA A 1 83 ? -3.594 -7.628 18.045 1.00 89.31 83 ALA A O 1
ATOM 655 N N . PHE A 1 84 ? -2.537 -9.263 16.943 1.00 89.81 84 PHE A N 1
ATOM 656 C CA . PHE A 1 84 ? -3.673 -9.631 16.102 1.00 89.81 84 PHE A CA 1
ATOM 657 C C . PHE A 1 84 ? -4.869 -10.130 16.925 1.00 89.81 84 PHE A C 1
ATOM 659 O O . PHE A 1 84 ? -6.004 -9.717 16.700 1.00 89.81 84 PHE A O 1
ATOM 666 N N . LEU A 1 85 ? -4.619 -10.990 17.919 1.00 89.25 85 LEU A N 1
ATOM 667 C CA . LEU A 1 85 ? -5.647 -11.480 18.837 1.00 89.25 85 LEU A CA 1
ATOM 668 C C . LEU A 1 85 ? -6.331 -10.336 19.588 1.00 89.25 85 LEU A C 1
ATOM 670 O O . LEU A 1 85 ? -7.556 -10.328 19.702 1.00 89.25 85 LEU A O 1
ATOM 674 N N . ARG A 1 86 ? -5.543 -9.373 20.080 1.00 90.69 86 ARG A N 1
ATOM 675 C CA . ARG A 1 86 ? -6.054 -8.195 20.789 1.00 90.69 86 ARG A CA 1
ATOM 676 C C . ARG A 1 86 ? -6.843 -7.273 19.877 1.00 90.69 86 ARG A C 1
ATOM 678 O O . ARG A 1 86 ? -7.942 -6.893 20.258 1.00 90.69 86 ARG A O 1
ATOM 685 N N . ALA A 1 87 ? -6.330 -6.995 18.678 1.00 91.38 87 ALA A N 1
ATOM 686 C CA . ALA A 1 87 ? -7.006 -6.151 17.700 1.00 91.38 87 ALA A CA 1
ATOM 687 C C . ALA A 1 87 ? -8.443 -6.628 17.443 1.00 91.38 87 ALA A C 1
ATOM 689 O O . ALA A 1 87 ? -9.356 -5.820 17.379 1.00 91.38 87 ALA A O 1
ATOM 690 N N . TYR A 1 88 ? -8.675 -7.937 17.354 1.00 89.94 88 TYR A N 1
ATOM 691 C CA . TYR A 1 88 ? -9.990 -8.478 16.991 1.00 89.94 88 TYR A CA 1
ATOM 692 C C . TYR A 1 88 ? -10.729 -9.170 18.142 1.00 89.94 88 TYR A C 1
ATOM 694 O O . TYR A 1 88 ? -11.660 -9.939 17.897 1.00 89.94 88 TYR A O 1
ATOM 702 N N . TYR A 1 89 ? -10.312 -8.936 19.393 1.00 86.12 89 TYR A N 1
ATOM 703 C CA . TYR A 1 89 ? -10.870 -9.576 20.595 1.00 86.12 89 TYR A CA 1
ATOM 704 C C . TYR A 1 89 ? -11.025 -11.103 20.472 1.00 86.12 89 TYR A C 1
ATOM 706 O O . TYR A 1 89 ? -11.990 -11.712 20.948 1.00 86.12 89 TYR A O 1
ATOM 714 N N . ILE A 1 90 ? -10.070 -11.752 19.809 1.00 82.62 90 ILE A N 1
ATOM 715 C CA . ILE A 1 90 ? -10.092 -13.196 19.606 1.00 82.62 90 ILE A CA 1
ATOM 716 C C . ILE A 1 90 ? -9.575 -13.856 20.890 1.00 82.62 90 ILE A C 1
ATOM 718 O O . ILE A 1 90 ? -8.427 -13.697 21.287 1.00 82.62 90 ILE A O 1
ATOM 722 N N . THR A 1 91 ? -10.433 -14.626 21.555 1.00 71.62 91 THR A N 1
ATOM 723 C CA . THR A 1 91 ? -10.122 -15.282 22.843 1.00 71.62 91 THR A CA 1
ATOM 724 C C . THR A 1 91 ? -9.562 -16.698 22.694 1.00 71.62 91 THR A C 1
ATOM 726 O O . THR A 1 91 ? -9.086 -17.298 23.658 1.00 71.62 91 THR A O 1
ATOM 729 N N . LYS A 1 92 ? -9.625 -17.266 21.486 1.00 74.94 92 LYS A N 1
ATOM 730 C CA . LYS A 1 92 ? -9.091 -18.598 21.180 1.00 74.94 92 LYS A CA 1
ATOM 731 C C . LYS A 1 92 ? -7.624 -18.512 20.779 1.00 74.94 92 LYS A C 1
ATOM 733 O O . LYS A 1 92 ? -7.177 -17.515 20.229 1.00 74.94 92 LYS A O 1
ATOM 738 N N . ARG A 1 93 ? -6.890 -19.607 20.992 1.00 67.69 93 ARG A N 1
ATOM 739 C CA . ARG A 1 93 ? -5.494 -19.739 20.561 1.00 67.69 93 ARG A CA 1
ATOM 740 C C . ARG A 1 93 ? -5.405 -19.537 19.039 1.00 67.69 93 ARG A C 1
ATOM 742 O O . ARG A 1 93 ? -5.943 -20.346 18.287 1.00 67.69 93 ARG A O 1
ATOM 749 N N . PHE A 1 94 ? -4.751 -18.462 18.604 1.00 72.56 94 PHE A N 1
ATOM 750 C CA . PHE A 1 94 ? -4.461 -18.183 17.198 1.00 72.56 94 PHE A CA 1
ATOM 751 C C . PHE A 1 94 ? -3.095 -18.753 16.848 1.00 72.56 94 PHE A C 1
ATOM 753 O O . PHE A 1 94 ? -2.069 -18.332 17.384 1.00 72.56 94 PHE A O 1
ATOM 760 N N . ASP A 1 95 ? -3.086 -19.748 15.969 1.00 80.00 95 ASP A N 1
ATOM 761 C CA . ASP A 1 95 ? -1.847 -20.238 15.388 1.00 80.00 95 ASP A CA 1
ATOM 762 C C . ASP A 1 95 ? -1.508 -19.370 14.173 1.00 80.00 95 ASP A C 1
ATOM 764 O O . ASP A 1 95 ? -2.030 -19.576 13.077 1.00 80.00 95 ASP A O 1
ATOM 768 N N . VAL A 1 96 ? -0.620 -18.397 14.393 1.00 75.75 96 VAL A N 1
ATOM 769 C CA . VAL A 1 96 ? -0.098 -17.497 13.355 1.00 75.75 96 VAL A CA 1
ATOM 770 C C . VAL A 1 96 ? 0.418 -18.297 12.167 1.00 75.75 96 VAL A C 1
ATOM 772 O O . VAL A 1 96 ? 0.137 -17.942 11.031 1.00 75.75 96 VAL A O 1
ATOM 775 N N . LYS A 1 97 ? 1.118 -19.412 12.408 1.00 78.25 97 LYS A N 1
ATOM 776 C CA . LYS A 1 97 ? 1.674 -20.240 11.338 1.00 78.25 97 LYS A CA 1
ATOM 777 C C . LYS A 1 97 ? 0.576 -20.898 10.521 1.00 78.25 97 LYS A C 1
ATOM 779 O O . LYS A 1 97 ? 0.670 -20.907 9.299 1.00 78.25 97 LYS A O 1
ATOM 784 N N . ALA A 1 98 ? -0.455 -21.432 11.170 1.00 81.44 98 ALA A N 1
ATOM 785 C CA . ALA A 1 98 ? -1.586 -22.039 10.473 1.00 81.44 98 ALA A CA 1
ATOM 786 C C . ALA A 1 98 ? -2.413 -21.003 9.696 1.00 81.44 98 ALA A C 1
ATOM 788 O O . ALA A 1 98 ? -2.805 -21.279 8.564 1.00 81.44 98 ALA A O 1
ATOM 789 N N . PHE A 1 99 ? -2.647 -19.820 10.276 1.00 81.62 99 PHE A N 1
ATOM 790 C CA . PHE A 1 99 ? -3.335 -18.711 9.611 1.00 81.62 99 PHE A CA 1
ATOM 791 C C . PHE A 1 99 ? -2.585 -18.297 8.348 1.00 81.62 99 PHE A C 1
ATOM 793 O O . PHE A 1 99 ? -3.128 -18.382 7.252 1.00 81.62 99 PHE A O 1
ATOM 800 N N . VAL A 1 100 ? -1.308 -17.956 8.512 1.00 75.94 100 VAL A N 1
ATOM 801 C CA . VAL A 1 100 ? -0.421 -17.497 7.446 1.00 75.94 100 VAL A CA 1
ATOM 802 C C . VAL A 1 100 ? -0.287 -18.546 6.343 1.00 75.94 100 VAL A C 1
ATOM 804 O O . VAL A 1 100 ? -0.546 -18.282 5.170 1.00 75.94 100 VAL A O 1
ATOM 807 N N . LYS A 1 101 ? 0.017 -19.793 6.717 1.00 77.94 101 LYS A N 1
ATOM 808 C CA . LYS A 1 101 ? 0.073 -20.910 5.769 1.00 77.94 101 LYS A CA 1
ATOM 809 C C . LYS A 1 101 ? -1.260 -21.065 5.028 1.00 77.94 101 LYS A C 1
ATOM 811 O O . LYS A 1 101 ? -1.271 -21.261 3.821 1.00 77.94 101 LYS A O 1
ATOM 816 N N . GLY A 1 102 ? -2.386 -20.910 5.716 1.00 77.69 102 GLY A N 1
ATOM 817 C CA . GLY A 1 102 ? -3.711 -20.991 5.112 1.00 77.69 102 GLY A CA 1
ATOM 818 C C . GLY A 1 102 ? -4.040 -19.900 4.087 1.00 77.69 102 GLY A C 1
ATOM 819 O O . GLY A 1 102 ? -4.944 -20.140 3.291 1.00 77.69 102 GLY A O 1
ATOM 820 N N . LEU A 1 103 ? -3.357 -18.747 4.099 1.00 76.94 103 LEU A N 1
ATOM 821 C CA . LEU A 1 103 ? -3.622 -17.636 3.175 1.00 76.94 103 LEU A CA 1
ATOM 822 C C . LEU A 1 103 ? -3.003 -17.858 1.796 1.00 76.94 103 LEU A C 1
ATOM 824 O O . LEU A 1 103 ? -3.681 -17.666 0.790 1.00 76.94 103 LEU A O 1
ATOM 828 N N . VAL A 1 104 ? -1.731 -18.270 1.746 1.00 70.62 104 VAL A N 1
ATOM 829 C CA . VAL A 1 104 ? -0.984 -18.329 0.478 1.00 70.62 104 VAL A CA 1
ATOM 830 C C . VAL A 1 104 ? -0.557 -19.728 0.047 1.00 70.62 104 VAL A C 1
ATOM 832 O O . VAL A 1 104 ? -0.135 -19.885 -1.090 1.00 70.62 104 VAL A O 1
ATOM 835 N N . GLN A 1 105 ? -0.661 -20.763 0.894 1.00 71.44 105 GLN A N 1
ATOM 836 C CA . GLN A 1 105 ? -0.142 -22.099 0.548 1.00 71.44 105 GLN A CA 1
ATOM 837 C C . GLN A 1 105 ? -0.785 -22.678 -0.721 1.00 71.44 105 GLN A C 1
ATOM 839 O O . GLN A 1 105 ? -0.142 -23.442 -1.434 1.00 71.44 105 GLN A O 1
ATOM 844 N N . GLN A 1 106 ? -2.034 -22.306 -1.019 1.00 69.50 106 GLN A N 1
ATOM 845 C CA . GLN A 1 106 ? -2.713 -22.693 -2.263 1.00 69.50 106 GLN A CA 1
ATOM 846 C C . GLN A 1 106 ? -2.004 -22.157 -3.517 1.00 69.50 106 GLN A C 1
ATOM 848 O O . GLN A 1 106 ? -2.155 -22.723 -4.595 1.00 69.50 106 GLN A O 1
ATOM 853 N N . TRP A 1 107 ? -1.220 -21.094 -3.351 1.00 69.31 107 TRP A N 1
ATOM 854 C CA . TRP A 1 107 ? -0.498 -20.375 -4.390 1.00 69.31 107 TRP A CA 1
ATOM 855 C C . TRP A 1 107 ? 1.020 -20.571 -4.292 1.00 69.31 107 TRP A C 1
ATOM 857 O O . TRP A 1 107 ? 1.721 -20.166 -5.197 1.00 69.31 107 TRP A O 1
ATOM 867 N N . GLY A 1 108 ? 1.557 -21.189 -3.233 1.00 63.72 108 GLY A N 1
ATOM 868 C CA . GLY A 1 108 ? 3.004 -21.340 -3.038 1.00 63.72 108 GLY A CA 1
ATOM 869 C C . GLY A 1 108 ? 3.349 -22.378 -1.963 1.00 63.72 108 GLY A C 1
ATOM 870 O O . GLY A 1 108 ? 3.284 -22.070 -0.772 1.00 63.72 108 GLY A O 1
ATOM 871 N N . PRO A 1 109 ? 3.712 -23.621 -2.326 1.00 52.47 109 PRO A N 1
ATOM 872 C CA . PRO A 1 109 ? 3.872 -24.709 -1.356 1.00 52.47 109 PRO A CA 1
ATOM 873 C C . PRO A 1 109 ? 5.196 -24.695 -0.562 1.00 52.47 109 PRO A C 1
ATOM 875 O O . PRO A 1 109 ? 5.283 -25.382 0.458 1.00 52.47 109 PRO A O 1
ATOM 878 N N . SER A 1 110 ? 6.209 -23.926 -0.982 1.00 57.00 110 SER A N 1
ATOM 879 C CA . SER A 1 110 ? 7.581 -23.932 -0.431 1.00 57.00 110 SER A CA 1
ATOM 880 C C . SER A 1 110 ? 7.998 -22.644 0.305 1.00 57.00 110 SER A C 1
ATOM 882 O O . SER A 1 110 ? 9.173 -22.463 0.621 1.00 57.00 110 SER A O 1
ATOM 884 N N . SER A 1 111 ? 7.057 -21.750 0.615 1.00 61.50 111 SER A N 1
ATOM 885 C CA . SER A 1 111 ? 7.357 -20.383 1.066 1.00 61.50 111 SER A CA 1
ATOM 886 C C . SER A 1 111 ? 7.809 -20.265 2.532 1.00 61.50 111 SER A C 1
ATOM 888 O O . SER A 1 111 ? 7.187 -20.829 3.440 1.00 61.50 111 SER A O 1
ATOM 890 N N . VAL A 1 112 ? 8.836 -19.442 2.771 1.00 70.50 112 VAL A N 1
ATOM 891 C CA . VAL A 1 112 ? 9.197 -18.902 4.097 1.00 70.50 112 VAL A CA 1
ATOM 892 C C . VAL A 1 112 ? 8.405 -17.615 4.308 1.00 70.50 112 VAL A C 1
ATOM 894 O O . VAL A 1 112 ? 8.202 -16.866 3.361 1.00 70.50 112 VAL A O 1
ATOM 897 N N . TYR A 1 113 ? 7.964 -17.330 5.529 1.00 76.88 113 TYR A N 1
ATOM 898 C CA . TYR A 1 113 ? 7.274 -16.077 5.827 1.00 76.88 113 TYR A CA 1
ATOM 899 C C . TYR A 1 113 ? 7.867 -15.388 7.052 1.00 76.88 113 TYR A C 1
ATOM 901 O O . TYR A 1 113 ? 8.420 -16.036 7.945 1.00 76.88 113 TYR A O 1
ATOM 909 N N . GLU A 1 114 ? 7.686 -14.074 7.110 1.00 79.00 114 GLU A N 1
ATOM 910 C CA . GLU A 1 114 ? 8.014 -13.234 8.254 1.00 79.00 114 GLU A CA 1
ATOM 911 C C . GLU A 1 114 ? 6.798 -12.394 8.638 1.00 79.00 114 GLU A C 1
ATOM 913 O O . GLU A 1 114 ? 6.103 -11.850 7.786 1.00 79.00 114 GLU A O 1
ATOM 918 N N . CYS A 1 115 ? 6.529 -12.308 9.938 1.00 82.69 115 CYS A N 1
ATOM 919 C CA . CYS A 1 115 ? 5.449 -11.495 10.485 1.00 82.69 115 CYS A CA 1
ATOM 920 C C . CYS A 1 115 ? 6.043 -10.361 11.305 1.00 82.69 115 CYS A C 1
ATOM 922 O O . CYS A 1 115 ? 6.935 -10.602 12.128 1.00 82.69 115 CYS A O 1
ATOM 924 N N . PHE A 1 116 ? 5.513 -9.157 11.129 1.00 83.44 116 PHE A N 1
ATOM 925 C CA . PHE A 1 116 ? 6.034 -7.985 11.802 1.00 83.44 116 PHE A CA 1
ATOM 926 C C . PHE A 1 116 ? 4.974 -6.941 12.142 1.00 83.44 116 PHE A C 1
ATOM 928 O O . PHE A 1 116 ? 3.882 -6.913 11.579 1.00 83.44 116 PHE A O 1
ATOM 935 N N . VAL A 1 117 ? 5.310 -6.104 13.122 1.00 83.50 117 VAL A N 1
ATOM 936 C CA . VAL A 1 117 ? 4.529 -4.930 13.523 1.00 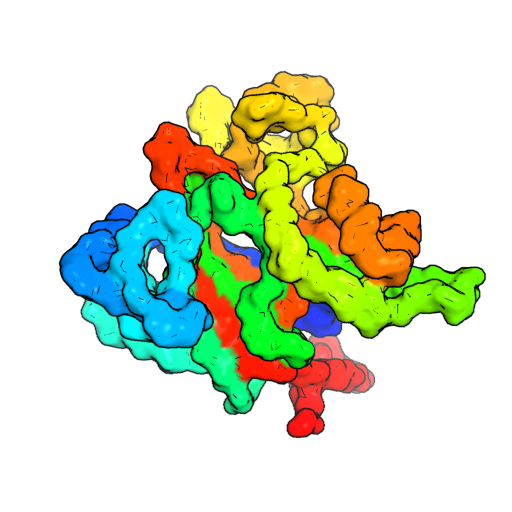83.50 117 VAL A CA 1
ATOM 937 C C . VAL A 1 117 ? 5.317 -3.684 13.142 1.00 83.50 117 VAL A C 1
ATOM 939 O O . VAL A 1 117 ? 6.527 -3.643 13.374 1.00 83.50 117 VAL A O 1
ATOM 942 N N . LEU A 1 118 ? 4.631 -2.700 12.565 1.00 82.19 118 LEU A N 1
ATOM 943 C CA . LEU A 1 118 ? 5.191 -1.435 12.087 1.00 82.19 118 LEU A CA 1
ATOM 944 C C . LEU A 1 118 ? 4.519 -0.255 12.781 1.00 82.19 118 LEU A C 1
ATOM 946 O O . LEU A 1 118 ? 3.291 -0.205 12.802 1.00 82.19 118 LEU A O 1
ATOM 950 N N . SER A 1 119 ? 5.306 0.714 13.259 1.00 82.94 119 SER A N 1
ATOM 951 C CA . SER A 1 119 ? 4.827 2.072 13.564 1.00 82.94 119 SER A CA 1
ATOM 952 C C . SER A 1 119 ? 5.201 3.011 12.425 1.00 82.94 119 SER A C 1
ATOM 954 O O . SER A 1 119 ? 6.376 3.127 12.071 1.00 82.94 119 SER A O 1
ATOM 956 N N . LYS A 1 120 ? 4.204 3.676 11.848 1.00 77.00 120 LYS A N 1
ATOM 957 C CA . LYS A 1 120 ? 4.367 4.564 10.699 1.00 77.00 120 LYS A CA 1
ATOM 958 C C . LYS A 1 120 ? 4.101 6.012 11.121 1.00 77.00 120 LYS A C 1
ATOM 960 O O . LYS A 1 120 ? 2.978 6.352 11.510 1.00 77.00 120 LYS A O 1
ATOM 965 N N . ILE A 1 121 ? 5.130 6.847 11.024 1.00 75.38 121 ILE A N 1
ATOM 966 C CA . ILE A 1 121 ? 5.109 8.290 11.298 1.00 75.38 121 ILE A CA 1
ATOM 967 C C . ILE A 1 121 ? 5.697 9.034 10.104 1.00 75.38 121 ILE A C 1
ATOM 969 O O . ILE A 1 121 ? 6.434 8.447 9.325 1.00 75.38 121 ILE A O 1
ATOM 973 N N . HIS A 1 122 ? 5.414 10.327 9.980 1.00 70.50 122 HIS A N 1
ATOM 974 C CA . HIS A 1 122 ? 5.933 11.154 8.887 1.00 70.50 122 HIS A CA 1
ATOM 975 C C . HIS A 1 122 ? 7.451 10.978 8.669 1.00 70.50 122 HIS A C 1
ATOM 977 O O . HIS A 1 122 ? 7.891 10.695 7.559 1.00 70.50 122 HIS A O 1
ATOM 983 N N . ASP A 1 123 ? 8.235 11.009 9.750 1.00 70.19 123 ASP A N 1
ATOM 984 C CA . ASP A 1 123 ? 9.705 10.971 9.696 1.00 70.19 123 ASP A CA 1
ATOM 985 C C . ASP A 1 123 ? 10.291 9.617 9.271 1.00 70.19 123 ASP A C 1
ATOM 987 O O . ASP A 1 123 ? 11.510 9.478 9.151 1.00 70.19 123 ASP A O 1
ATOM 991 N N . ASN A 1 124 ? 9.447 8.600 9.068 1.00 68.56 124 ASN A N 1
ATOM 992 C CA . ASN A 1 124 ? 9.885 7.280 8.645 1.00 68.56 124 ASN A CA 1
ATOM 993 C C . ASN A 1 124 ? 9.318 6.764 7.326 1.00 68.56 124 ASN A C 1
ATOM 995 O O . ASN A 1 124 ? 9.516 5.594 6.982 1.00 68.56 124 ASN A O 1
ATOM 999 N N . MET A 1 125 ? 8.673 7.642 6.570 1.00 73.44 125 MET A N 1
ATOM 1000 C CA . MET A 1 125 ? 8.114 7.306 5.274 1.00 73.44 125 MET A CA 1
ATOM 1001 C C . MET A 1 125 ? 9.158 7.499 4.185 1.00 73.44 125 MET A C 1
ATOM 1003 O O . MET A 1 125 ? 9.419 8.608 3.730 1.00 73.44 125 MET A O 1
ATOM 1007 N N . PHE A 1 126 ? 9.765 6.388 3.777 1.00 72.75 126 PHE A N 1
ATOM 1008 C CA . PHE A 1 126 ? 10.757 6.336 2.711 1.00 72.75 126 PHE A CA 1
ATOM 1009 C C . PHE A 1 126 ? 10.364 5.287 1.674 1.00 72.75 126 PHE A C 1
ATOM 1011 O O . PHE A 1 126 ? 9.685 4.305 1.991 1.00 72.75 126 PHE A O 1
ATOM 1018 N N . TRP A 1 127 ? 10.867 5.444 0.452 1.00 74.50 127 TRP A N 1
ATOM 1019 C CA . TRP A 1 127 ? 10.880 4.351 -0.521 1.00 74.50 127 TRP A CA 1
ATOM 1020 C C . TRP A 1 127 ? 11.683 3.166 0.022 1.00 74.50 127 TRP A C 1
ATOM 1022 O O . TRP A 1 127 ? 12.821 3.331 0.472 1.00 74.50 127 TRP A O 1
ATOM 1032 N N . HIS A 1 128 ? 11.092 1.975 -0.020 1.00 72.56 128 HIS A N 1
ATOM 1033 C CA . HIS A 1 128 ? 11.711 0.738 0.438 1.00 72.56 128 HIS A CA 1
ATOM 1034 C C . HIS A 1 128 ? 11.200 -0.478 -0.343 1.00 72.56 128 HIS A C 1
ATOM 1036 O O . HIS A 1 128 ? 10.293 -0.400 -1.172 1.00 72.56 128 HIS A O 1
ATOM 1042 N N . VAL A 1 129 ? 11.848 -1.613 -0.100 1.00 71.75 129 VAL A N 1
ATOM 1043 C CA . VAL A 1 129 ? 11.438 -2.928 -0.590 1.00 71.75 129 VAL A CA 1
ATOM 1044 C C . VAL A 1 129 ? 11.311 -3.821 0.640 1.00 71.75 129 VAL A C 1
ATOM 1046 O O . VAL A 1 129 ? 12.310 -4.164 1.267 1.00 71.75 129 VAL A O 1
ATOM 1049 N N . ASP A 1 130 ? 10.081 -4.169 1.010 1.00 68.00 130 ASP A N 1
ATOM 1050 C CA . ASP A 1 130 ? 9.786 -5.093 2.115 1.00 68.00 130 ASP A CA 1
ATOM 1051 C C . ASP A 1 130 ? 10.172 -6.546 1.806 1.00 68.00 130 ASP A C 1
ATOM 1053 O O . ASP A 1 130 ? 10.319 -7.360 2.724 1.00 68.00 130 ASP A O 1
ATOM 1057 N N . GLY A 1 131 ? 10.338 -6.885 0.523 1.00 57.62 131 GLY A N 1
ATOM 1058 C CA . GLY A 1 131 ? 10.801 -8.175 0.032 1.00 57.62 131 GLY A CA 1
ATOM 1059 C C . GLY A 1 131 ? 12.221 -8.484 0.494 1.00 57.62 131 GLY A C 1
ATOM 1060 O O . GLY A 1 131 ? 13.200 -7.927 -0.001 1.00 57.62 131 GLY A O 1
ATOM 1061 N N . GLY A 1 132 ? 12.354 -9.393 1.462 1.00 44.62 132 GLY A N 1
ATOM 1062 C CA . GLY A 1 132 ? 13.664 -9.825 1.955 1.00 44.62 132 GLY A CA 1
ATOM 1063 C C . GLY A 1 132 ? 14.410 -10.736 0.980 1.00 44.62 132 GLY A C 1
ATOM 1064 O O . GLY A 1 132 ? 15.603 -10.984 1.161 1.00 44.62 132 GLY A O 1
ATOM 1065 N N . SER A 1 133 ? 13.732 -11.229 -0.057 1.00 47.97 133 SER A N 1
ATOM 1066 C CA . SER A 1 133 ? 14.350 -11.954 -1.152 1.00 47.97 133 SER A CA 1
ATOM 1067 C C . SER A 1 133 ? 14.268 -11.058 -2.390 1.00 47.97 133 SER A C 1
ATOM 1069 O O . SER A 1 133 ? 13.191 -10.712 -2.850 1.00 47.97 133 SER A O 1
ATOM 1071 N N . LYS A 1 134 ? 15.406 -10.632 -2.950 1.00 53.09 134 LYS A N 1
ATOM 1072 C CA . LYS A 1 134 ? 15.449 -9.929 -4.252 1.00 53.09 134 LYS A CA 1
ATOM 1073 C C . LYS A 1 134 ? 15.130 -10.884 -5.418 1.00 53.09 134 LYS A C 1
ATOM 1075 O O . LYS A 1 134 ? 15.757 -10.815 -6.470 1.00 53.09 134 LYS A O 1
ATOM 1080 N N . VAL A 1 135 ? 14.262 -11.858 -5.172 1.00 47.72 135 VAL A N 1
ATOM 1081 C CA . VAL A 1 135 ? 13.874 -12.952 -6.056 1.00 47.72 135 VAL A CA 1
ATOM 1082 C C . VAL A 1 135 ? 12.369 -12.824 -6.313 1.00 47.72 135 VAL A C 1
ATOM 1084 O O . VAL A 1 135 ? 11.679 -12.093 -5.608 1.00 47.72 135 VAL A O 1
ATOM 1087 N N . ALA A 1 136 ? 11.880 -13.467 -7.374 1.00 52.22 136 ALA A N 1
ATOM 1088 C CA . ALA A 1 136 ? 10.567 -13.196 -7.958 1.00 52.22 136 ALA A CA 1
ATOM 1089 C C . ALA A 1 136 ? 9.394 -13.255 -6.951 1.00 52.22 136 ALA A C 1
ATOM 1091 O O . ALA A 1 136 ? 9.177 -14.284 -6.317 1.00 52.22 136 ALA A O 1
ATOM 1092 N N . SER A 1 137 ? 8.636 -12.152 -6.894 1.00 59.84 137 SER A N 1
ATOM 1093 C CA . SER A 1 137 ? 7.298 -11.962 -6.304 1.00 59.84 137 SER A CA 1
ATOM 1094 C C . SER A 1 137 ? 7.091 -12.427 -4.857 1.00 59.84 137 SER A C 1
ATOM 1096 O O . SER A 1 137 ? 6.280 -13.313 -4.587 1.00 59.84 137 SER A O 1
ATOM 1098 N N . ASP A 1 138 ? 7.738 -11.744 -3.910 1.00 76.00 138 ASP A N 1
ATOM 1099 C CA . ASP A 1 138 ? 7.334 -11.779 -2.499 1.00 76.00 138 ASP A CA 1
ATOM 1100 C C . ASP A 1 138 ? 5.907 -11.184 -2.350 1.00 76.00 138 ASP A C 1
ATOM 1102 O O . ASP A 1 138 ? 5.626 -10.103 -2.866 1.00 76.00 138 ASP A O 1
ATOM 1106 N N . ILE A 1 139 ? 4.990 -11.851 -1.636 1.00 84.38 139 ILE A N 1
ATOM 1107 C CA . ILE A 1 139 ? 3.667 -11.280 -1.309 1.00 84.38 139 ILE A CA 1
ATOM 1108 C C . ILE A 1 139 ? 3.748 -10.599 0.043 1.00 84.38 139 ILE A C 1
ATOM 1110 O O . ILE A 1 139 ? 4.041 -11.236 1.055 1.00 84.38 139 ILE A O 1
ATOM 1114 N N . VAL A 1 140 ? 3.363 -9.332 0.085 1.00 87.00 140 VAL A N 1
ATOM 1115 C CA . VAL A 1 140 ? 3.242 -8.586 1.329 1.00 87.00 140 VAL A CA 1
ATOM 1116 C C . VAL A 1 140 ? 1.771 -8.332 1.626 1.00 87.00 140 VAL A C 1
ATOM 1118 O O . VAL A 1 140 ? 1.028 -7.841 0.781 1.00 87.00 140 VAL A O 1
ATOM 1121 N N . ILE A 1 141 ? 1.343 -8.703 2.833 1.00 89.94 141 ILE A N 1
ATOM 1122 C CA . ILE A 1 141 ? -0.016 -8.516 3.343 1.00 89.94 141 ILE A CA 1
ATOM 1123 C C . ILE A 1 141 ? 0.054 -7.599 4.554 1.00 89.94 141 ILE A C 1
ATOM 1125 O O . ILE A 1 141 ? 0.635 -7.967 5.570 1.00 89.94 141 ILE A O 1
ATOM 1129 N N . TYR A 1 142 ? -0.565 -6.433 4.471 1.00 91.69 142 TYR A N 1
ATOM 1130 C CA . TYR A 1 142 ? -0.684 -5.469 5.553 1.00 91.69 142 TYR A CA 1
ATOM 1131 C C . TYR A 1 142 ? -2.104 -5.468 6.086 1.00 91.69 142 TYR A C 1
ATOM 1133 O O . TYR A 1 142 ? -3.056 -5.409 5.320 1.00 91.69 142 TYR A O 1
ATOM 1141 N N . ASN A 1 143 ? -2.244 -5.446 7.402 1.00 93.19 143 ASN A N 1
ATOM 1142 C CA . ASN A 1 143 ? -3.476 -5.087 8.074 1.00 93.19 143 ASN A CA 1
ATOM 1143 C C . ASN A 1 143 ? -3.273 -3.761 8.799 1.00 93.19 143 ASN A C 1
ATOM 1145 O O . ASN A 1 143 ? -2.457 -3.664 9.720 1.00 93.19 143 ASN A O 1
ATOM 1149 N N . VAL A 1 144 ? -3.971 -2.737 8.317 1.00 91.81 144 VAL A N 1
ATOM 1150 C CA . VAL A 1 144 ? -3.807 -1.355 8.756 1.00 91.81 144 VAL A CA 1
ATOM 1151 C C . VAL A 1 144 ? -4.588 -1.139 10.043 1.00 91.81 144 VAL A C 1
ATOM 1153 O O . VAL A 1 144 ? -5.785 -1.403 10.130 1.00 91.81 144 VAL A O 1
ATOM 1156 N N . LEU A 1 145 ? -3.886 -0.647 11.053 1.00 91.56 145 LEU A N 1
ATOM 1157 C CA . LEU A 1 145 ? -4.408 -0.292 12.362 1.00 91.56 145 LEU A CA 1
ATOM 1158 C C . LEU A 1 145 ? -4.108 1.191 12.595 1.00 91.56 145 LEU A C 1
ATOM 1160 O O . LEU A 1 145 ? -3.096 1.721 12.137 1.00 91.56 145 LEU A O 1
ATOM 1164 N N . GLY A 1 146 ? -4.944 1.906 13.327 1.00 87.31 146 GLY A N 1
ATOM 1165 C CA . GLY A 1 146 ? -4.704 3.331 13.518 1.00 87.31 146 GLY A CA 1
ATOM 1166 C C . GLY A 1 146 ? -5.939 4.074 13.978 1.00 87.31 146 GLY A C 1
ATOM 1167 O O . GLY A 1 146 ? -7.020 3.505 14.018 1.00 87.31 146 GLY A O 1
ATOM 1168 N N . PRO A 1 147 ? -5.808 5.361 14.318 1.00 83.31 147 PRO A N 1
ATOM 1169 C CA . PRO A 1 147 ? -6.966 6.194 14.599 1.00 83.31 147 PRO A CA 1
ATOM 1170 C C . PRO A 1 147 ? -7.952 6.176 13.431 1.00 83.31 147 PRO A C 1
ATOM 1172 O O . PRO A 1 147 ? -7.548 6.155 12.267 1.00 83.31 147 PRO A O 1
ATOM 1175 N N . ARG A 1 148 ? -9.247 6.250 13.739 1.00 78.38 148 ARG A N 1
ATOM 1176 C CA . ARG A 1 148 ? -10.331 6.161 12.747 1.00 78.38 148 ARG A CA 1
ATOM 1177 C C . ARG A 1 148 ? -10.193 7.151 11.588 1.00 78.38 148 ARG A C 1
ATOM 1179 O O . ARG A 1 148 ? -10.698 6.915 10.500 1.00 78.38 148 ARG A O 1
ATOM 1186 N N . ASP A 1 149 ? -9.576 8.291 11.848 1.00 75.12 149 ASP A N 1
ATOM 1187 C CA . ASP A 1 149 ? -9.429 9.384 10.903 1.00 75.12 149 ASP A CA 1
ATOM 1188 C C . ASP A 1 149 ? -8.078 9.430 10.182 1.00 75.12 149 ASP A C 1
ATOM 1190 O O . ASP A 1 149 ? -7.840 10.357 9.407 1.00 75.12 149 ASP A O 1
ATOM 1194 N N . SER A 1 150 ? -7.218 8.445 10.432 1.00 79.94 150 SER A N 1
ATOM 1195 C CA . SER A 1 150 ? -5.937 8.284 9.753 1.00 79.94 150 SER A CA 1
ATOM 1196 C C . SER A 1 150 ? -6.088 7.495 8.453 1.00 79.94 150 SER A C 1
ATOM 1198 O O . SER A 1 150 ? -6.918 6.587 8.367 1.00 79.94 150 SER A O 1
ATOM 1200 N N . ILE A 1 151 ? -5.258 7.808 7.454 1.00 81.38 151 ILE A N 1
ATOM 1201 C CA . ILE A 1 151 ? -5.191 7.054 6.197 1.00 81.38 151 ILE A CA 1
ATOM 1202 C C . ILE A 1 151 ? -3.737 6.789 5.811 1.00 81.38 151 ILE A C 1
ATOM 1204 O O . ILE A 1 151 ? -2.910 7.695 5.849 1.00 81.38 151 ILE A O 1
ATOM 1208 N N . SER A 1 152 ? -3.457 5.549 5.411 1.00 84.00 152 SER A N 1
ATOM 1209 C CA . SER A 1 152 ? -2.220 5.164 4.732 1.00 84.00 152 SER A CA 1
ATOM 1210 C C . SER A 1 152 ? -2.451 5.171 3.221 1.00 84.00 152 SER A C 1
ATOM 1212 O O . SER A 1 152 ? -3.375 4.528 2.733 1.00 84.00 152 SER A O 1
ATOM 1214 N N . CYS A 1 153 ? -1.589 5.839 2.473 1.00 82.50 153 CYS A N 1
ATOM 1215 C CA . CYS A 1 153 ? -1.491 5.755 1.026 1.00 82.50 153 CYS A CA 1
ATOM 1216 C C . CYS A 1 153 ? -0.275 4.898 0.662 1.00 82.50 153 CYS A C 1
ATOM 1218 O O . CYS A 1 153 ? 0.859 5.282 0.929 1.00 82.50 153 CYS A O 1
ATOM 1220 N N . PHE A 1 154 ? -0.498 3.719 0.093 1.00 85.00 154 PHE A N 1
ATOM 1221 C CA . PHE A 1 154 ? 0.559 2.853 -0.417 1.00 85.00 154 PHE A CA 1
ATOM 1222 C C . PHE A 1 154 ? 0.822 3.214 -1.874 1.00 85.00 154 PHE A C 1
ATOM 1224 O O . PHE A 1 154 ? -0.078 3.122 -2.704 1.00 85.00 154 PHE A O 1
ATOM 1231 N N . MET A 1 155 ? 2.055 3.597 -2.172 1.00 82.94 155 MET A N 1
ATOM 1232 C CA . MET A 1 155 ? 2.541 3.958 -3.496 1.00 82.94 155 MET A CA 1
ATOM 1233 C C . MET A 1 155 ? 3.390 2.808 -4.023 1.00 82.94 155 MET A C 1
ATOM 1235 O O . MET A 1 155 ? 4.431 2.501 -3.446 1.00 82.94 155 MET A O 1
ATOM 1239 N N . LEU A 1 156 ? 2.948 2.150 -5.091 1.00 84.00 156 LEU A N 1
ATOM 1240 C CA . LEU A 1 156 ? 3.640 1.013 -5.699 1.00 84.00 156 LEU A CA 1
ATOM 1241 C C . LEU A 1 156 ? 4.207 1.420 -7.056 1.00 84.00 156 LEU A C 1
ATOM 1243 O O . LEU A 1 156 ? 3.460 1.904 -7.909 1.00 84.00 156 LEU A O 1
ATOM 1247 N N . LEU A 1 157 ? 5.499 1.179 -7.290 1.00 82.81 157 LEU A N 1
ATOM 1248 C CA . LEU A 1 157 ? 6.088 1.386 -8.612 1.00 82.81 157 LEU A CA 1
ATOM 1249 C C . LEU A 1 157 ? 5.901 0.148 -9.470 1.00 82.81 157 LEU A C 1
ATOM 1251 O O . LEU A 1 157 ? 6.409 -0.931 -9.164 1.00 82.81 157 LEU A O 1
ATOM 1255 N N . LEU A 1 158 ? 5.177 0.326 -10.567 1.00 82.19 158 LEU A N 1
ATOM 1256 C CA . LEU A 1 158 ? 4.882 -0.718 -11.531 1.00 82.19 158 LEU A CA 1
ATOM 1257 C C . LEU A 1 158 ? 5.594 -0.421 -12.849 1.00 82.19 158 LEU A C 1
ATOM 1259 O O . LEU A 1 158 ? 5.659 0.726 -13.294 1.00 82.19 158 LEU A O 1
ATOM 1263 N N . ILE A 1 159 ? 6.097 -1.472 -13.490 1.00 83.69 159 ILE A N 1
ATOM 1264 C CA . ILE A 1 159 ? 6.661 -1.404 -14.838 1.00 83.69 159 ILE A CA 1
ATOM 1265 C C . ILE A 1 159 ? 5.589 -1.900 -15.806 1.00 83.69 159 ILE A C 1
ATOM 1267 O O . ILE A 1 159 ? 5.166 -3.052 -15.738 1.00 83.69 159 ILE A O 1
ATOM 1271 N N . ASP A 1 160 ? 5.142 -1.041 -16.719 1.00 84.19 160 ASP A N 1
ATOM 1272 C CA . ASP A 1 160 ? 4.211 -1.424 -17.777 1.00 84.19 160 ASP A CA 1
ATOM 1273 C C . ASP A 1 160 ? 4.972 -2.187 -18.869 1.00 84.19 160 ASP A C 1
ATOM 1275 O O . ASP A 1 160 ? 5.562 -1.598 -19.778 1.00 84.19 160 ASP A O 1
ATOM 1279 N N . THR A 1 161 ? 4.967 -3.520 -18.782 1.00 84.31 161 THR A N 1
ATOM 1280 C CA . THR A 1 161 ? 5.680 -4.406 -19.716 1.00 84.31 161 THR A CA 1
ATOM 1281 C C . THR A 1 161 ? 5.276 -4.167 -21.170 1.00 84.31 161 THR A C 1
ATOM 1283 O O . THR A 1 161 ? 6.114 -4.249 -22.068 1.00 84.31 161 THR A O 1
ATOM 1286 N N . LYS A 1 162 ? 4.009 -3.827 -21.437 1.00 83.56 162 LYS A N 1
ATOM 1287 C CA . LYS A 1 162 ? 3.555 -3.543 -22.801 1.00 83.56 162 LYS A CA 1
ATOM 1288 C C . LYS A 1 162 ? 4.201 -2.263 -23.324 1.00 83.56 162 LYS A C 1
ATOM 1290 O O . LYS A 1 162 ? 4.642 -2.242 -24.473 1.00 83.56 162 LYS A O 1
ATOM 1295 N N . ARG A 1 163 ? 4.292 -1.222 -22.492 1.00 87.56 163 ARG A N 1
ATOM 1296 C CA . ARG A 1 163 ? 4.999 0.016 -22.847 1.00 87.56 163 ARG A CA 1
ATOM 1297 C C . ARG A 1 163 ? 6.507 -0.191 -22.973 1.00 87.56 163 ARG A C 1
ATOM 1299 O O . ARG A 1 163 ? 7.084 0.391 -23.885 1.00 87.56 163 ARG A O 1
ATOM 1306 N N . VAL A 1 164 ? 7.128 -1.052 -22.154 1.00 87.88 164 VAL A N 1
ATOM 1307 C CA . VAL A 1 164 ? 8.539 -1.460 -22.349 1.00 87.88 164 VAL A CA 1
ATOM 1308 C C . VAL A 1 164 ? 8.722 -2.010 -23.763 1.00 87.88 164 VAL A C 1
ATOM 1310 O O . VAL A 1 164 ? 9.553 -1.508 -24.512 1.00 87.88 164 VAL A O 1
ATOM 1313 N N . LEU A 1 165 ? 7.906 -2.992 -24.159 1.00 89.25 165 LEU A N 1
ATOM 1314 C CA . LEU A 1 165 ? 8.005 -3.623 -25.478 1.00 89.25 165 LEU A CA 1
ATOM 1315 C C . LEU A 1 165 ? 7.777 -2.619 -26.614 1.00 89.25 165 LEU A C 1
ATOM 1317 O O . LEU A 1 165 ? 8.510 -2.622 -27.598 1.00 89.25 165 LEU A O 1
ATOM 1321 N N . GLN A 1 166 ? 6.785 -1.736 -26.482 1.00 91.50 166 GLN A N 1
ATOM 1322 C CA . GLN A 1 166 ? 6.533 -0.676 -27.464 1.00 91.50 166 GLN A CA 1
ATOM 1323 C C . GLN A 1 166 ? 7.726 0.279 -27.595 1.00 91.50 166 GLN A C 1
ATOM 1325 O O . GLN A 1 166 ? 8.107 0.624 -28.714 1.00 91.50 166 GLN A O 1
ATOM 1330 N N . ALA A 1 167 ? 8.336 0.667 -26.474 1.00 91.19 167 ALA A N 1
ATOM 1331 C CA . ALA A 1 167 ? 9.518 1.517 -26.460 1.00 91.19 167 ALA A CA 1
ATOM 1332 C C . ALA A 1 167 ? 10.736 0.812 -27.077 1.00 91.19 167 ALA A C 1
ATOM 1334 O O . ALA A 1 167 ? 11.438 1.428 -27.868 1.00 91.19 167 ALA A O 1
ATOM 1335 N N . GLN A 1 168 ? 10.936 -0.482 -26.810 1.00 93.88 168 GLN A N 1
ATOM 1336 C CA . GLN A 1 168 ? 12.015 -1.284 -27.405 1.00 93.88 168 GLN A CA 1
ATOM 1337 C C . GLN A 1 168 ? 11.851 -1.507 -28.914 1.00 93.88 168 GLN A C 1
ATOM 1339 O O . GLN A 1 168 ? 12.835 -1.576 -29.646 1.00 93.88 168 GLN A O 1
ATOM 1344 N N . VAL A 1 169 ? 10.612 -1.608 -29.403 1.00 95.12 169 VAL A N 1
ATOM 1345 C CA . VAL A 1 169 ? 10.334 -1.658 -30.848 1.00 95.12 169 VAL A CA 1
ATOM 1346 C C . VAL A 1 169 ? 10.665 -0.320 -31.516 1.00 95.12 169 VAL A C 1
ATOM 1348 O O . VAL A 1 169 ? 11.154 -0.311 -32.645 1.00 95.12 169 VAL A O 1
ATOM 1351 N N . ALA A 1 170 ? 10.406 0.801 -30.837 1.00 95.44 170 ALA A N 1
ATOM 1352 C CA . ALA A 1 170 ? 10.718 2.137 -31.344 1.00 95.44 170 ALA A CA 1
ATOM 1353 C C . ALA A 1 170 ? 12.218 2.485 -31.241 1.00 95.44 170 ALA A C 1
ATOM 1355 O O . ALA A 1 170 ? 12.754 3.148 -32.127 1.00 95.44 170 ALA A O 1
ATOM 1356 N N . ASP A 1 171 ? 12.888 2.026 -30.184 1.00 95.94 171 ASP A N 1
ATOM 1357 C CA . ASP A 1 171 ? 14.316 2.196 -29.917 1.00 95.94 171 ASP A CA 1
ATOM 1358 C C . ASP A 1 171 ? 14.911 0.864 -29.415 1.00 95.94 171 ASP A C 1
ATOM 1360 O O . ASP A 1 171 ? 14.731 0.513 -28.248 1.00 95.94 171 ASP A O 1
ATOM 1364 N N . PRO A 1 172 ? 15.666 0.120 -30.249 1.00 94.00 172 PRO A N 1
ATOM 1365 C CA . PRO A 1 172 ? 16.297 -1.140 -29.845 1.00 94.00 172 PRO A CA 1
ATOM 1366 C C . PRO A 1 172 ? 17.302 -1.017 -28.689 1.00 94.00 172 PRO A C 1
ATOM 1368 O O . PRO A 1 172 ? 17.682 -2.030 -28.106 1.00 94.00 172 PRO A O 1
ATOM 1371 N N . PHE A 1 173 ? 17.753 0.200 -28.366 1.00 95.56 173 PHE A N 1
ATOM 1372 C CA . PHE A 1 173 ? 18.632 0.485 -27.229 1.00 95.56 173 PHE A CA 1
ATOM 1373 C C . PHE A 1 173 ? 17.859 0.942 -25.986 1.00 95.56 173 PHE A C 1
ATOM 1375 O O . PHE A 1 173 ? 18.468 1.367 -24.994 1.00 95.56 173 PHE A O 1
ATOM 1382 N N . PHE A 1 174 ? 16.526 0.887 -26.025 1.00 95.25 174 PHE A N 1
ATOM 1383 C CA . PHE A 1 174 ? 15.701 1.166 -24.866 1.00 95.25 174 PHE A CA 1
ATOM 1384 C C . PHE A 1 174 ? 15.955 0.114 -23.768 1.00 95.25 174 PHE A C 1
ATOM 1386 O O . PHE A 1 174 ? 16.071 -1.077 -24.079 1.00 95.25 174 PHE A O 1
ATOM 1393 N N . PRO A 1 175 ? 16.044 0.525 -22.488 1.00 94.62 175 PRO A N 1
ATOM 1394 C CA . PRO A 1 175 ? 16.314 -0.387 -21.379 1.00 94.62 175 PRO A CA 1
ATOM 1395 C C . PRO A 1 175 ? 15.353 -1.576 -21.314 1.00 94.62 175 PRO A C 1
ATOM 1397 O O . PRO A 1 175 ? 14.160 -1.444 -21.596 1.00 94.62 175 PRO A O 1
ATOM 1400 N N . THR A 1 176 ? 15.868 -2.733 -20.901 1.00 91.94 176 THR A N 1
ATOM 1401 C CA . THR A 1 176 ? 15.037 -3.918 -20.655 1.00 91.94 176 THR A CA 1
ATOM 1402 C C . THR A 1 176 ? 14.222 -3.768 -19.372 1.00 91.94 176 THR A C 1
ATOM 1404 O O . THR A 1 176 ? 14.503 -2.910 -18.531 1.00 91.94 176 THR A O 1
ATOM 1407 N N . HIS A 1 177 ? 13.209 -4.618 -19.196 1.00 88.56 177 HIS A N 1
ATOM 1408 C CA . HIS A 1 177 ? 12.457 -4.674 -17.944 1.00 88.56 177 HIS A CA 1
ATOM 1409 C C . HIS A 1 177 ? 13.395 -4.936 -16.753 1.00 88.56 177 HIS A C 1
ATOM 1411 O O . HIS A 1 177 ? 13.283 -4.275 -15.724 1.00 88.56 177 HIS A O 1
ATOM 1417 N N . GLU A 1 178 ? 14.353 -5.849 -16.911 1.00 87.56 178 GLU A N 1
ATOM 1418 C CA . GLU A 1 178 ? 15.342 -6.210 -15.897 1.00 87.56 178 GLU A CA 1
ATOM 1419 C C . GLU A 1 178 ? 16.245 -5.025 -15.529 1.00 87.56 178 GLU A C 1
ATOM 1421 O O . GLU A 1 178 ? 16.499 -4.796 -14.346 1.00 87.56 178 GLU A O 1
ATOM 1426 N N . ASP A 1 179 ? 16.686 -4.238 -16.517 1.00 89.69 179 ASP A N 1
ATOM 1427 C CA . ASP A 1 179 ? 17.496 -3.035 -16.278 1.00 89.69 179 ASP A CA 1
ATOM 1428 C C . ASP A 1 179 ? 16.725 -1.985 -15.466 1.00 89.69 179 ASP A C 1
ATOM 1430 O O . ASP A 1 179 ? 17.278 -1.344 -14.564 1.00 89.69 179 ASP A O 1
ATOM 1434 N N . ILE A 1 180 ? 15.441 -1.803 -15.793 1.00 87.81 180 ILE A N 1
ATOM 1435 C CA . ILE A 1 180 ? 14.553 -0.855 -15.114 1.00 87.81 180 ILE A CA 1
ATOM 1436 C C . ILE A 1 180 ? 14.300 -1.325 -13.679 1.00 87.81 180 ILE A C 1
ATOM 1438 O O . ILE A 1 180 ? 14.494 -0.550 -12.743 1.00 87.81 180 ILE A O 1
ATOM 1442 N N . ASP A 1 181 ? 13.930 -2.591 -13.488 1.00 85.75 181 ASP A N 1
ATOM 1443 C CA . ASP A 1 181 ? 13.628 -3.176 -12.177 1.00 85.75 181 ASP A CA 1
ATOM 1444 C C . ASP A 1 181 ? 14.849 -3.138 -11.247 1.00 85.75 181 ASP A C 1
ATOM 1446 O O . ASP A 1 181 ? 14.772 -2.660 -10.112 1.00 85.75 181 ASP A O 1
ATOM 1450 N N . ALA A 1 182 ? 16.022 -3.530 -11.755 1.00 84.69 182 ALA A N 1
ATOM 1451 C CA . ALA A 1 182 ? 17.274 -3.467 -11.009 1.00 84.69 182 ALA A CA 1
ATOM 1452 C C . ALA A 1 182 ? 17.643 -2.031 -10.606 1.00 84.69 182 ALA A C 1
ATOM 1454 O O . ALA A 1 182 ? 18.214 -1.824 -9.532 1.00 84.69 182 ALA A O 1
ATOM 1455 N N . GLY A 1 183 ? 17.332 -1.043 -11.452 1.00 84.56 183 GLY A N 1
ATOM 1456 C CA . GLY A 1 183 ? 17.505 0.372 -11.142 1.00 84.56 183 GLY A CA 1
ATOM 1457 C C . GLY A 1 183 ? 16.527 0.867 -10.075 1.00 84.56 183 GLY A C 1
ATOM 1458 O O . GLY A 1 183 ? 16.946 1.547 -9.140 1.00 84.56 183 GLY A O 1
ATOM 1459 N N . LEU A 1 184 ? 15.251 0.487 -10.168 1.00 81.88 184 LEU A N 1
ATOM 1460 C CA . LEU A 1 184 ? 14.218 0.872 -9.206 1.00 81.88 184 LEU A CA 1
ATOM 1461 C C . LEU A 1 184 ? 14.498 0.296 -7.810 1.00 81.88 184 LEU A C 1
ATOM 1463 O O . LEU A 1 184 ? 14.360 1.013 -6.823 1.00 81.88 184 LEU A O 1
ATOM 1467 N N . ILE A 1 185 ? 14.983 -0.946 -7.697 1.00 82.00 185 ILE A N 1
ATOM 1468 C CA . ILE A 1 185 ? 15.361 -1.562 -6.406 1.00 82.00 185 ILE A CA 1
ATOM 1469 C C . ILE A 1 185 ? 16.442 -0.748 -5.665 1.00 82.00 185 ILE A C 1
ATOM 1471 O O . ILE A 1 185 ? 16.571 -0.835 -4.442 1.00 82.00 185 ILE A O 1
ATOM 1475 N N . GLN A 1 186 ? 17.223 0.082 -6.366 1.00 80.06 186 GLN A N 1
ATOM 1476 C CA . GLN A 1 186 ? 18.211 0.951 -5.721 1.00 80.06 186 GLN A CA 1
ATOM 1477 C C . GLN A 1 186 ? 17.573 2.085 -4.904 1.00 80.06 186 GLN A C 1
ATOM 1479 O O . GLN A 1 186 ? 18.250 2.603 -4.015 1.00 80.06 186 GLN A O 1
ATOM 1484 N N . LEU A 1 187 ? 16.290 2.412 -5.124 1.00 76.88 187 LEU A N 1
ATOM 1485 C CA . LEU A 1 187 ? 15.551 3.423 -4.354 1.00 76.88 187 LEU A CA 1
ATOM 1486 C C . LEU A 1 187 ? 15.605 3.169 -2.844 1.00 76.88 187 LEU A C 1
ATOM 1488 O O . LEU A 1 187 ? 15.814 4.109 -2.079 1.00 76.88 187 LEU A O 1
ATOM 1492 N N . ASP A 1 188 ? 15.514 1.905 -2.416 1.00 76.88 188 ASP A N 1
ATOM 1493 C CA . ASP A 1 188 ? 15.572 1.534 -0.993 1.00 76.88 188 ASP A CA 1
ATOM 1494 C C . ASP A 1 188 ? 16.881 1.986 -0.316 1.00 76.88 188 ASP A C 1
ATOM 1496 O O . ASP A 1 188 ? 16.905 2.366 0.860 1.00 76.88 188 ASP A O 1
ATOM 1500 N N . LYS A 1 189 ? 17.990 2.015 -1.065 1.00 76.00 189 LYS A N 1
ATOM 1501 C CA . LYS A 1 189 ? 19.294 2.451 -0.543 1.00 76.00 189 LYS A CA 1
ATOM 1502 C C . LYS A 1 189 ? 19.397 3.964 -0.400 1.00 76.00 189 LYS A C 1
ATOM 1504 O O . LYS A 1 189 ? 20.208 4.440 0.389 1.00 76.00 189 LYS A O 1
ATOM 1509 N N . CYS A 1 190 ? 18.615 4.713 -1.169 1.00 73.56 190 CYS A N 1
ATOM 1510 C CA . CYS A 1 190 ? 18.699 6.166 -1.213 1.00 73.56 190 CYS A CA 1
ATOM 1511 C C . CYS A 1 190 ? 17.970 6.845 -0.045 1.00 73.56 190 CYS A C 1
ATOM 1513 O O . CYS A 1 190 ? 18.206 8.033 0.165 1.00 73.56 190 CYS A O 1
ATOM 1515 N N . LYS A 1 191 ? 17.116 6.114 0.697 1.00 73.75 191 LYS A N 1
ATOM 1516 C CA . LYS A 1 191 ? 16.345 6.617 1.854 1.00 73.75 191 LYS A CA 1
ATOM 1517 C C . LYS A 1 191 ? 15.716 7.983 1.577 1.00 73.75 191 LYS A C 1
ATOM 1519 O O . LYS A 1 191 ? 15.852 8.926 2.350 1.00 73.75 191 LYS A O 1
ATOM 1524 N N . ILE A 1 192 ? 15.071 8.085 0.418 1.00 72.88 192 ILE A N 1
ATOM 1525 C CA . ILE A 1 192 ? 14.427 9.319 -0.020 1.00 72.88 192 ILE A CA 1
ATOM 1526 C C . ILE A 1 192 ? 13.140 9.491 0.795 1.00 72.88 192 ILE A C 1
ATOM 1528 O O . ILE A 1 192 ? 12.319 8.567 0.767 1.00 72.88 192 ILE A O 1
ATOM 1532 N N . PRO A 1 193 ? 12.971 10.615 1.516 1.00 69.75 193 PRO A N 1
ATOM 1533 C CA . PRO A 1 193 ? 11.744 10.897 2.245 1.00 69.75 193 PRO A CA 1
ATOM 1534 C C . PRO A 1 193 ? 10.582 11.086 1.272 1.00 69.75 193 PRO A C 1
ATOM 1536 O O . PRO A 1 193 ? 10.757 11.622 0.177 1.00 69.75 193 PRO A O 1
ATOM 1539 N N . LEU A 1 194 ? 9.407 10.628 1.679 1.00 69.81 194 LEU A N 1
ATOM 1540 C CA . LEU A 1 194 ? 8.165 10.931 0.989 1.00 69.81 194 LEU A CA 1
ATOM 1541 C C . LEU A 1 194 ? 7.621 12.277 1.450 1.00 69.81 194 LEU A C 1
ATOM 1543 O O . LEU A 1 194 ? 7.559 12.549 2.648 1.00 69.81 194 LEU A O 1
ATOM 1547 N N . GLU A 1 195 ? 7.168 13.067 0.489 1.00 69.56 195 GLU A N 1
ATOM 1548 C CA . GLU A 1 195 ? 6.306 14.217 0.737 1.00 69.56 195 GLU A CA 1
ATOM 1549 C C . GLU A 1 195 ? 4.837 13.804 0.563 1.00 69.56 195 GLU A C 1
ATOM 1551 O O . GLU A 1 195 ? 4.533 12.671 0.171 1.00 69.56 195 GLU A O 1
ATOM 1556 N N . THR A 1 196 ? 3.914 14.708 0.897 1.00 70.88 196 THR A N 1
ATOM 1557 C CA . THR A 1 196 ? 2.491 14.506 0.601 1.00 70.88 196 THR A CA 1
ATOM 1558 C C . THR A 1 196 ? 2.328 14.285 -0.899 1.00 70.88 196 THR A C 1
ATOM 1560 O O . THR A 1 196 ? 2.804 15.124 -1.662 1.00 70.88 196 THR A O 1
ATOM 1563 N N . PRO A 1 197 ? 1.665 13.199 -1.334 1.00 70.31 197 PRO A N 1
ATOM 1564 C CA . PRO A 1 197 ? 1.476 12.969 -2.749 1.00 70.31 197 PRO A CA 1
ATOM 1565 C C . PRO A 1 197 ? 0.619 14.090 -3.353 1.00 70.31 197 PRO A C 1
ATOM 1567 O O . PRO A 1 197 ? -0.430 14.450 -2.798 1.00 70.31 197 PRO A O 1
ATOM 1570 N N . ASP A 1 198 ? 1.091 14.631 -4.471 1.00 74.50 198 ASP A N 1
ATOM 1571 C CA . ASP A 1 198 ? 0.351 15.498 -5.363 1.00 74.50 198 ASP A CA 1
ATOM 1572 C C . ASP A 1 198 ? -0.597 14.652 -6.213 1.00 74.50 198 ASP A C 1
ATOM 1574 O O . ASP A 1 198 ? -0.220 13.949 -7.148 1.00 74.50 198 ASP A O 1
ATOM 1578 N N . LEU A 1 199 ? -1.873 14.722 -5.858 1.00 75.56 199 LEU A N 1
ATOM 1579 C CA . LEU A 1 199 ? -2.936 13.989 -6.536 1.00 75.56 199 LEU A CA 1
ATOM 1580 C C . LEU A 1 199 ? -3.731 14.887 -7.475 1.00 75.56 199 LEU A C 1
ATOM 1582 O O . LEU A 1 199 ? -4.869 14.558 -7.801 1.00 75.56 199 LEU A O 1
ATOM 1586 N N . THR A 1 200 ? -3.184 16.036 -7.865 1.00 81.94 200 THR A N 1
ATOM 1587 C CA . THR A 1 200 ? -3.842 16.952 -8.795 1.00 81.94 200 THR A CA 1
ATOM 1588 C C . THR A 1 200 ? -4.225 16.226 -10.091 1.00 81.94 200 THR A C 1
ATOM 1590 O O . THR A 1 200 ? -3.440 15.481 -10.672 1.00 81.94 200 THR A O 1
ATOM 1593 N N . GLY A 1 201 ? -5.472 16.407 -10.526 1.00 82.00 201 GLY A N 1
ATOM 1594 C CA . GLY A 1 201 ? -6.086 15.715 -11.661 1.00 82.00 201 GLY A CA 1
ATOM 1595 C C . GLY A 1 201 ? -6.632 14.315 -11.351 1.00 82.00 201 GLY A C 1
ATOM 1596 O O . GLY A 1 201 ? -7.304 13.722 -12.194 1.00 82.00 201 GLY A O 1
ATOM 1597 N N . CYS A 1 202 ? -6.387 13.759 -10.159 1.00 80.69 202 CYS A N 1
ATOM 1598 C CA . CYS A 1 202 ? -6.941 12.461 -9.778 1.00 80.69 202 CYS A CA 1
ATOM 1599 C C . CYS A 1 202 ? -8.419 12.602 -9.350 1.00 80.69 202 CYS A C 1
ATOM 1601 O O . CYS A 1 202 ? -8.796 13.503 -8.590 1.00 80.69 202 CYS A O 1
ATOM 1603 N N . GLU A 1 203 ? -9.264 11.668 -9.801 1.00 87.88 203 GLU A N 1
ATOM 1604 C CA . GLU A 1 203 ? -10.668 11.576 -9.384 1.00 87.88 203 GLU A CA 1
ATOM 1605 C C . GLU A 1 203 ? -10.808 10.849 -8.034 1.00 87.88 203 GLU A C 1
ATOM 1607 O O . GLU A 1 203 ? -10.123 9.868 -7.731 1.00 87.88 203 GLU A O 1
ATOM 1612 N N . ALA A 1 204 ? -11.749 11.315 -7.219 1.00 87.75 204 ALA A N 1
ATOM 1613 C CA . ALA A 1 204 ? -12.109 10.723 -5.942 1.00 87.75 204 ALA A CA 1
ATOM 1614 C C . ALA A 1 204 ? -13.615 10.817 -5.702 1.00 87.75 204 ALA A C 1
ATOM 1616 O O . ALA A 1 204 ? -14.351 11.491 -6.415 1.00 87.75 204 ALA A O 1
ATOM 1617 N N . THR A 1 205 ? -14.084 10.159 -4.654 1.00 91.31 205 THR A N 1
ATOM 1618 C CA . THR A 1 205 ? -15.455 10.247 -4.165 1.00 91.31 205 THR A CA 1
ATOM 1619 C C . THR A 1 205 ? -15.442 10.748 -2.730 1.00 91.31 205 THR A C 1
ATOM 1621 O O . THR A 1 205 ? -14.638 10.293 -1.917 1.00 91.31 205 THR A O 1
ATOM 1624 N N . PHE A 1 206 ? -16.330 11.679 -2.386 1.00 92.44 206 PHE A N 1
ATOM 1625 C CA . PHE A 1 206 ? -16.487 12.086 -0.993 1.00 92.44 206 PHE A CA 1
ATOM 1626 C C . PHE A 1 206 ? -16.950 10.918 -0.122 1.00 92.44 206 PHE A C 1
ATOM 1628 O O . PHE A 1 206 ? -17.883 10.194 -0.470 1.00 92.44 206 PHE A O 1
ATOM 1635 N N . CYS A 1 207 ? -16.353 10.783 1.056 1.00 87.50 207 CYS A N 1
ATOM 1636 C CA . CYS A 1 207 ? -16.723 9.763 2.029 1.00 87.50 207 CYS A CA 1
ATOM 1637 C C . CYS A 1 207 ? -16.587 10.276 3.469 1.00 87.50 207 CYS A C 1
ATOM 1639 O O . CYS A 1 207 ? -15.805 11.184 3.771 1.00 87.50 207 CYS A O 1
ATOM 1641 N N . ASP A 1 208 ? -17.332 9.661 4.389 1.00 85.31 208 ASP A N 1
ATOM 1642 C CA . ASP A 1 208 ? -17.274 9.930 5.832 1.00 85.31 208 ASP A CA 1
ATOM 1643 C C . ASP A 1 208 ? -17.405 11.420 6.228 1.00 85.31 208 ASP A C 1
ATOM 1645 O O . ASP A 1 208 ? -16.925 11.850 7.283 1.00 85.31 208 ASP A O 1
ATOM 1649 N N . LEU A 1 209 ? -18.056 12.246 5.400 1.00 89.75 209 LEU A N 1
ATOM 1650 C CA . LEU A 1 209 ? -18.371 13.631 5.741 1.00 89.75 209 LEU A CA 1
ATOM 1651 C C . LEU A 1 209 ? -19.473 13.652 6.800 1.00 89.75 209 LEU A C 1
ATOM 1653 O O . LEU A 1 209 ? -20.608 13.259 6.546 1.00 89.75 209 LEU A O 1
ATOM 1657 N N . THR A 1 210 ? -19.150 14.153 7.991 1.00 88.94 210 THR A N 1
ATOM 1658 C CA . THR A 1 210 ? -20.107 14.253 9.107 1.00 88.94 210 THR A CA 1
ATOM 1659 C C . THR A 1 210 ? -20.919 15.543 9.081 1.00 88.94 210 THR A C 1
ATOM 1661 O O . THR A 1 210 ? -22.074 15.553 9.488 1.00 88.94 210 THR A O 1
ATOM 1664 N N . ARG A 1 211 ? -20.324 16.645 8.605 1.00 89.94 211 ARG A N 1
ATOM 1665 C CA . ARG A 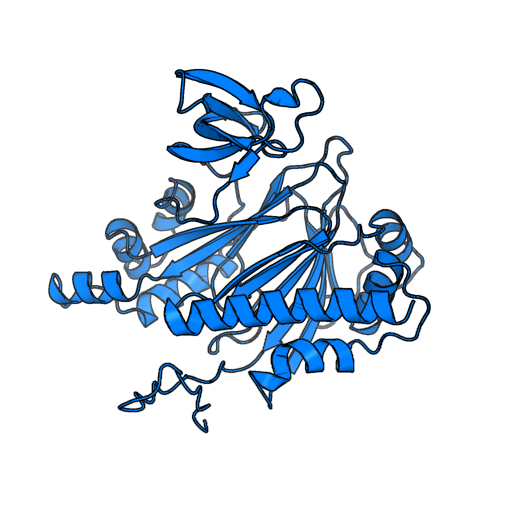1 211 ? -20.979 17.966 8.551 1.00 89.94 211 ARG A CA 1
ATOM 1666 C C . ARG A 1 211 ? -21.871 18.157 7.325 1.00 89.94 211 ARG A C 1
ATOM 1668 O O . ARG A 1 211 ? -22.777 18.977 7.379 1.00 89.94 211 ARG A O 1
ATOM 1675 N N . LYS A 1 212 ? -21.566 17.448 6.238 1.00 92.44 212 LYS A N 1
ATOM 1676 C CA . LYS A 1 212 ? -22.288 17.485 4.960 1.00 92.44 212 LYS A CA 1
ATOM 1677 C C . LYS A 1 212 ? -22.449 16.069 4.401 1.00 92.44 212 LYS A C 1
ATOM 1679 O O . LYS A 1 212 ? -21.820 15.737 3.394 1.00 92.44 212 LYS A O 1
ATOM 1684 N N . PRO A 1 213 ? -23.178 15.188 5.107 1.00 93.31 213 PRO A N 1
ATOM 1685 C CA . PRO A 1 213 ? -23.300 13.788 4.720 1.00 93.31 213 PRO A CA 1
ATOM 1686 C C . PRO A 1 213 ? -23.953 13.592 3.348 1.00 93.31 213 PRO A C 1
ATOM 1688 O O . PRO A 1 213 ? -23.695 12.582 2.705 1.00 93.31 213 PRO A O 1
ATOM 1691 N N . GLU A 1 214 ? -24.744 14.559 2.882 1.00 93.62 214 GLU A N 1
ATOM 1692 C CA . GLU A 1 214 ? -25.363 14.584 1.555 1.00 93.62 214 GLU A CA 1
ATOM 1693 C C . GLU A 1 214 ? -24.355 14.632 0.401 1.00 93.62 214 GLU A C 1
ATOM 1695 O O . GLU A 1 214 ? -24.706 14.293 -0.725 1.00 93.62 214 GLU A O 1
ATOM 1700 N N . LEU A 1 215 ? -23.110 15.042 0.671 1.00 93.50 215 LEU A N 1
ATOM 1701 C CA . LEU A 1 215 ? -22.045 15.043 -0.327 1.00 93.50 215 LEU A CA 1
ATOM 1702 C C . LEU A 1 215 ? -21.350 13.682 -0.450 1.00 93.50 215 LEU A C 1
ATOM 1704 O O . LEU A 1 215 ? -20.645 13.464 -1.429 1.00 93.50 215 LEU A O 1
ATOM 1708 N N . ASN A 1 216 ? -21.525 12.765 0.509 1.00 93.25 216 ASN A N 1
ATOM 1709 C CA . ASN A 1 216 ? -20.905 11.442 0.432 1.00 93.25 216 ASN A CA 1
ATOM 1710 C C . ASN A 1 216 ? -21.410 10.676 -0.802 1.00 93.25 216 ASN A C 1
ATOM 1712 O O . ASN A 1 216 ? -22.603 10.670 -1.093 1.00 93.25 216 ASN A O 1
ATOM 1716 N N . GLY A 1 217 ? -20.500 10.010 -1.513 1.00 90.81 217 GLY A N 1
ATOM 1717 C CA . GLY A 1 217 ? -20.793 9.317 -2.770 1.00 90.81 217 GLY A CA 1
ATOM 1718 C C . GLY A 1 217 ? -20.703 10.202 -4.019 1.00 90.81 217 GLY A C 1
ATOM 1719 O O . GLY A 1 217 ? -20.777 9.680 -5.130 1.00 90.81 217 GLY A O 1
ATOM 1720 N N . ILE A 1 218 ? -20.513 11.519 -3.874 1.00 94.19 218 ILE A N 1
ATOM 1721 C CA . ILE A 1 218 ? -20.316 12.424 -5.014 1.00 94.19 218 ILE A CA 1
ATOM 1722 C C . ILE A 1 218 ? -18.863 12.369 -5.487 1.00 94.19 218 ILE A C 1
ATOM 1724 O O . ILE A 1 218 ? -17.937 12.477 -4.679 1.00 94.19 218 ILE A O 1
ATOM 1728 N N . ARG A 1 219 ? -18.683 12.249 -6.807 1.00 93.62 219 ARG A N 1
ATOM 1729 C CA . ARG A 1 219 ? -17.375 12.265 -7.468 1.00 93.62 219 ARG A CA 1
ATOM 1730 C C . ARG A 1 219 ? -16.821 13.686 -7.574 1.00 93.62 219 ARG A C 1
ATOM 1732 O O . ARG A 1 219 ? -17.544 14.633 -7.898 1.00 93.62 219 ARG A O 1
ATOM 1739 N N . VAL A 1 220 ? -15.527 13.809 -7.340 1.00 94.06 220 VAL A N 1
ATOM 1740 C CA . VAL A 1 220 ? -14.756 15.047 -7.376 1.00 94.06 220 VAL A CA 1
ATOM 1741 C C . VAL A 1 220 ? -13.416 14.815 -8.063 1.00 94.06 220 VAL A C 1
ATOM 1743 O O . VAL A 1 220 ? -12.947 13.686 -8.142 1.00 94.06 220 VAL A O 1
ATOM 1746 N N . GLU A 1 221 ? -12.791 15.889 -8.514 1.00 91.69 221 GLU A N 1
ATOM 1747 C CA . GLU A 1 221 ? -11.419 15.913 -9.015 1.00 91.69 221 GLU A CA 1
ATOM 1748 C C . GLU A 1 221 ? -10.563 16.748 -8.062 1.00 91.69 221 GLU A C 1
ATOM 1750 O O . GLU A 1 221 ? -11.011 17.796 -7.589 1.00 91.69 221 GLU A O 1
ATOM 1755 N N . VAL A 1 222 ? -9.356 16.293 -7.737 1.00 89.31 222 VAL A N 1
ATOM 1756 C CA . VAL A 1 222 ? -8.398 17.100 -6.971 1.00 89.31 222 VAL A CA 1
ATOM 1757 C C . VAL A 1 222 ? -7.795 18.152 -7.896 1.00 89.31 222 VAL A C 1
ATOM 1759 O O . VAL A 1 222 ? -7.253 17.822 -8.941 1.00 89.31 222 VAL A O 1
ATOM 1762 N N . ILE A 1 223 ? -7.882 19.420 -7.511 1.00 93.12 223 ILE A N 1
ATOM 1763 C CA . ILE A 1 223 ? -7.381 20.551 -8.302 1.00 93.12 223 ILE A CA 1
ATOM 1764 C C . ILE A 1 223 ? -6.056 21.076 -7.750 1.00 93.12 223 ILE A C 1
ATOM 1766 O O . ILE A 1 223 ? -5.239 21.583 -8.510 1.00 93.12 223 ILE A O 1
ATOM 1770 N N . GLU A 1 224 ? -5.864 20.995 -6.433 1.00 89.88 224 GLU A N 1
ATOM 1771 C CA . GLU A 1 224 ? -4.672 21.523 -5.770 1.00 89.88 224 GLU A CA 1
ATOM 1772 C C . GLU A 1 224 ? -4.449 20.838 -4.416 1.00 89.88 224 GLU A C 1
ATOM 1774 O O . GLU A 1 224 ? -5.404 20.513 -3.695 1.00 89.88 224 GLU A O 1
ATOM 1779 N N . VAL A 1 225 ? -3.178 20.666 -4.045 1.00 84.19 225 VAL A N 1
ATOM 1780 C CA . VAL A 1 225 ? -2.747 20.277 -2.698 1.00 84.19 225 VAL A CA 1
ATOM 1781 C C . VAL A 1 225 ? -2.249 21.509 -1.949 1.00 84.19 225 VAL A C 1
ATOM 1783 O O . VAL A 1 225 ? -1.339 22.192 -2.402 1.00 84.19 225 VAL A O 1
ATOM 1786 N N . HIS A 1 226 ? -2.834 21.787 -0.785 1.00 84.56 226 HIS A N 1
ATOM 1787 C CA . HIS A 1 226 ? -2.409 22.890 0.076 1.00 84.56 226 HIS A CA 1
ATOM 1788 C C . HIS A 1 226 ? -1.279 22.468 1.028 1.00 84.56 226 HIS A C 1
ATOM 1790 O O . HIS A 1 226 ? -1.193 21.307 1.430 1.00 84.56 226 HIS A O 1
ATOM 1796 N N . ASP A 1 227 ? -0.486 23.445 1.485 1.00 77.75 227 ASP A N 1
ATOM 1797 C CA . ASP A 1 227 ? 0.642 23.261 2.420 1.00 77.75 227 ASP A CA 1
ATOM 1798 C C . ASP A 1 227 ? 0.276 22.535 3.727 1.00 77.75 227 ASP A C 1
ATOM 1800 O O . ASP A 1 227 ? 1.126 21.936 4.383 1.00 77.75 227 ASP A O 1
ATOM 1804 N N . ASP A 1 228 ? -0.994 22.587 4.133 1.00 76.38 228 ASP A N 1
ATOM 1805 C CA . ASP A 1 228 ? -1.494 21.913 5.333 1.00 76.38 228 ASP A CA 1
ATOM 1806 C C . ASP A 1 228 ? -1.971 20.470 5.086 1.00 76.38 228 ASP A C 1
ATOM 1808 O O . ASP A 1 228 ? -2.581 19.855 5.965 1.00 76.38 228 ASP A O 1
ATOM 1812 N N . GLY A 1 229 ? -1.711 19.934 3.891 1.00 75.75 229 GLY A N 1
ATOM 1813 C CA . GLY A 1 229 ? -2.061 18.578 3.479 1.00 75.75 229 GLY A CA 1
ATOM 1814 C C . GLY A 1 229 ? -3.535 18.389 3.116 1.00 75.75 229 GLY A C 1
ATOM 1815 O O . GLY A 1 229 ? -3.968 17.255 2.906 1.00 75.75 229 GLY A O 1
ATOM 1816 N N . ARG A 1 230 ? -4.337 19.463 3.059 1.00 87.00 230 ARG A N 1
ATOM 1817 C CA . ARG A 1 230 ? -5.713 19.407 2.545 1.00 87.00 230 ARG A CA 1
ATOM 1818 C C . ARG A 1 230 ? -5.731 19.499 1.025 1.00 87.00 230 ARG A C 1
ATOM 1820 O O . ARG A 1 230 ? -4.880 20.133 0.412 1.00 87.00 230 ARG A O 1
ATOM 1827 N N . TYR A 1 231 ? -6.757 18.905 0.428 1.00 89.06 231 TYR A N 1
ATOM 1828 C CA . TYR A 1 231 ? -6.969 18.925 -1.013 1.00 89.06 231 TYR A CA 1
ATOM 1829 C C . TYR A 1 231 ? -8.115 19.866 -1.357 1.00 89.06 231 TYR A C 1
ATOM 1831 O O . TYR A 1 231 ? -9.209 19.771 -0.788 1.00 89.06 231 TYR A O 1
ATOM 1839 N N . LEU A 1 232 ? -7.864 20.784 -2.284 1.00 94.06 232 LEU A N 1
ATOM 1840 C CA . LEU A 1 232 ? -8.913 21.526 -2.958 1.00 94.06 232 LEU A CA 1
ATOM 1841 C C . LEU A 1 232 ? -9.477 20.620 -4.044 1.00 94.06 232 LEU A C 1
ATOM 1843 O O . LEU A 1 232 ? -8.781 20.261 -4.988 1.00 94.06 232 LEU A O 1
ATOM 1847 N N . VAL A 1 233 ? -10.738 20.234 -3.901 1.00 94.81 233 VAL A N 1
ATOM 1848 C CA . VAL A 1 233 ? -11.421 19.370 -4.862 1.00 94.81 233 VAL A CA 1
ATOM 1849 C C . VAL A 1 233 ? -12.547 20.114 -5.553 1.00 94.81 233 VAL A C 1
ATOM 1851 O O . VAL A 1 233 ? -13.176 20.989 -4.955 1.00 94.81 233 VAL A O 1
ATOM 1854 N N . GLN A 1 234 ? -12.833 19.744 -6.792 1.00 95.94 234 GLN A N 1
ATOM 1855 C CA . GLN A 1 234 ? -13.933 20.267 -7.583 1.00 95.94 234 GLN A CA 1
ATOM 1856 C C . GLN A 1 234 ? -14.961 19.173 -7.860 1.00 95.94 234 GLN A C 1
ATOM 1858 O O . GLN A 1 234 ? -14.619 18.073 -8.280 1.00 95.94 234 GLN A O 1
ATOM 1863 N N . LEU A 1 235 ? -16.243 19.468 -7.641 1.00 94.50 235 LEU A N 1
ATOM 1864 C CA . LEU A 1 235 ? -17.330 18.566 -8.015 1.00 94.50 235 LEU A CA 1
ATOM 1865 C C . LEU A 1 235 ? -17.412 18.459 -9.540 1.00 94.50 235 LEU A C 1
ATOM 1867 O O . LEU A 1 235 ? -17.670 19.459 -10.215 1.00 94.50 235 LEU A O 1
ATOM 1871 N N . ILE A 1 236 ? -17.309 17.237 -10.068 1.00 90.62 236 ILE A N 1
ATOM 1872 C CA . ILE A 1 236 ? -17.355 16.975 -11.518 1.00 90.62 236 ILE A CA 1
ATOM 1873 C C . ILE A 1 236 ? -18.679 17.460 -12.134 1.00 90.62 236 ILE A C 1
ATOM 1875 O O . ILE A 1 236 ? -18.716 17.969 -13.250 1.00 90.62 236 ILE A O 1
ATOM 1879 N N . SER A 1 237 ? -19.787 17.348 -11.398 1.00 84.62 237 SER A N 1
ATOM 1880 C CA . SER A 1 237 ? -21.127 17.667 -11.904 1.00 84.62 237 SER A CA 1
ATOM 1881 C C . SER A 1 237 ? -21.507 19.151 -11.851 1.00 84.62 237 SER A C 1
ATOM 1883 O O . SER A 1 237 ? -22.604 19.496 -12.285 1.00 84.62 237 SER A O 1
ATOM 1885 N N . GLY A 1 238 ? -20.673 20.033 -11.291 1.00 80.00 238 GLY A N 1
ATOM 1886 C CA . GLY A 1 238 ? -21.100 21.417 -11.040 1.00 80.00 238 GLY A CA 1
ATOM 1887 C C . GLY A 1 238 ? -20.003 22.453 -10.838 1.00 80.00 238 GLY A C 1
ATOM 1888 O O . GLY A 1 238 ? -20.325 23.619 -10.627 1.00 80.00 238 GLY A O 1
ATOM 1889 N N . GLY A 1 239 ? -18.727 22.065 -10.870 1.00 86.62 239 GLY A N 1
ATOM 1890 C CA . GLY A 1 239 ? -17.600 22.993 -10.764 1.00 86.62 239 GLY A CA 1
ATOM 1891 C C . GLY A 1 239 ? -17.404 23.625 -9.380 1.00 86.62 239 GLY A C 1
ATOM 1892 O O . GLY A 1 239 ? -16.436 24.360 -9.186 1.00 86.62 239 GLY A O 1
ATOM 1893 N N . GLU A 1 240 ? -18.281 23.348 -8.408 1.00 93.62 240 GLU A N 1
ATOM 1894 C CA . GLU A 1 240 ? -18.142 23.821 -7.031 1.00 93.62 240 GLU A CA 1
ATOM 1895 C C . GLU A 1 240 ? -16.862 23.261 -6.407 1.00 93.62 240 GLU A C 1
ATOM 1897 O O . GLU A 1 240 ? -16.595 22.064 -6.497 1.00 93.62 240 GLU A O 1
ATOM 1902 N N . GLN A 1 241 ? -16.096 24.124 -5.740 1.00 95.62 241 GLN A N 1
ATOM 1903 C CA . GLN A 1 241 ? -14.852 23.741 -5.083 1.00 95.62 241 GLN A CA 1
ATOM 1904 C C . GLN A 1 241 ? -15.020 23.591 -3.567 1.00 95.62 241 GLN A C 1
ATOM 1906 O O . GLN A 1 241 ? -15.805 24.297 -2.913 1.00 95.62 241 GLN A O 1
ATOM 1911 N N . LYS A 1 242 ? -14.268 22.652 -2.992 1.00 94.31 242 LYS A N 1
ATOM 1912 C CA . LYS A 1 242 ? -14.244 22.345 -1.563 1.00 94.31 242 LYS A CA 1
ATOM 1913 C C . LYS A 1 242 ? -12.831 22.029 -1.113 1.00 94.31 242 LYS A C 1
ATOM 1915 O O . LYS A 1 242 ? -12.191 21.148 -1.661 1.00 94.31 242 LYS A O 1
ATOM 1920 N N . LEU A 1 243 ? -12.393 22.689 -0.048 1.00 94.12 243 LEU A N 1
ATOM 1921 C CA . LEU A 1 243 ? -11.183 22.296 0.659 1.00 94.12 243 LEU A CA 1
ATOM 1922 C C . LEU A 1 243 ? -11.528 21.185 1.652 1.00 94.12 243 LEU A C 1
ATOM 1924 O O . LEU A 1 243 ? -12.319 21.401 2.578 1.00 94.12 243 LEU A O 1
ATOM 1928 N N . VAL A 1 244 ? -10.959 20.000 1.459 1.00 91.19 244 VAL A N 1
ATOM 1929 C CA . VAL A 1 244 ? -11.268 18.809 2.253 1.00 91.19 244 VAL A CA 1
ATOM 1930 C C . VAL A 1 244 ? -10.015 18.105 2.740 1.00 91.19 244 VAL A C 1
ATOM 1932 O O . VAL A 1 244 ? -8.947 18.171 2.142 1.00 91.19 244 VAL A O 1
ATOM 1935 N N . HIS A 1 245 ? -10.151 17.421 3.870 1.00 87.12 245 HIS A N 1
ATOM 1936 C CA . HIS A 1 245 ? -9.091 16.563 4.375 1.00 87.12 245 HIS A CA 1
ATOM 1937 C C . HIS A 1 245 ? -9.029 15.278 3.530 1.00 87.12 245 HIS A C 1
ATOM 1939 O O . HIS A 1 245 ? -10.101 14.742 3.228 1.00 87.12 245 HIS A O 1
ATOM 1945 N N . PRO A 1 246 ? -7.841 14.716 3.227 1.00 81.94 246 PRO A N 1
ATOM 1946 C CA . PRO A 1 246 ? -7.714 13.489 2.429 1.00 81.94 246 PRO A CA 1
ATOM 1947 C C . PRO A 1 246 ? -8.546 12.323 2.975 1.00 81.94 246 PRO A C 1
ATOM 1949 O O . PRO A 1 246 ? -9.084 11.518 2.225 1.00 81.94 246 PRO A O 1
ATOM 1952 N N . ARG A 1 247 ? -8.755 12.283 4.300 1.00 80.25 247 ARG A N 1
ATOM 1953 C CA . ARG A 1 247 ? -9.617 11.278 4.950 1.00 80.25 247 ARG A CA 1
ATOM 1954 C C . ARG A 1 247 ? -11.058 11.228 4.438 1.00 80.25 247 ARG A C 1
ATOM 1956 O O . ARG A 1 247 ? -11.742 10.216 4.583 1.00 80.25 247 ARG A O 1
ATOM 1963 N N . ASN A 1 248 ? -11.534 12.349 3.910 1.00 88.38 248 ASN A N 1
ATOM 1964 C CA . ASN A 1 248 ? -12.885 12.506 3.400 1.00 88.38 248 ASN A CA 1
ATOM 1965 C C . ASN A 1 248 ? -12.986 12.247 1.899 1.00 88.38 248 ASN A C 1
ATOM 1967 O O . ASN A 1 248 ? -14.011 12.552 1.292 1.00 88.38 248 ASN A O 1
ATOM 1971 N N . LEU A 1 249 ? -11.930 11.676 1.326 1.00 86.19 249 LEU A N 1
ATOM 1972 C CA . LEU A 1 249 ? -11.864 11.253 -0.052 1.00 86.19 249 LEU A CA 1
ATOM 1973 C C . LEU A 1 249 ? -11.587 9.753 -0.106 1.00 86.19 249 LEU A C 1
ATOM 1975 O O . LEU A 1 249 ? -10.807 9.190 0.668 1.00 86.19 249 LEU A O 1
ATOM 1979 N N . GLN A 1 250 ? -12.264 9.108 -1.038 1.00 82.12 250 GLN A N 1
ATOM 1980 C CA . GLN A 1 250 ? -11.996 7.758 -1.477 1.00 82.12 250 GLN A CA 1
ATOM 1981 C C . GLN A 1 250 ? -11.589 7.851 -2.939 1.00 82.12 250 GLN A C 1
ATOM 1983 O O . GLN A 1 250 ? -12.421 8.123 -3.797 1.00 82.12 250 GLN A O 1
ATOM 1988 N N . PHE A 1 251 ? -10.303 7.673 -3.209 1.00 76.75 251 PHE A N 1
ATOM 1989 C CA . PHE A 1 251 ? -9.802 7.636 -4.576 1.00 76.75 251 PHE A CA 1
ATOM 1990 C C . PHE A 1 251 ? -10.248 6.338 -5.243 1.00 76.75 251 PHE A C 1
ATOM 1992 O O . PHE A 1 251 ? -10.193 5.267 -4.625 1.00 76.75 251 PHE A O 1
ATOM 1999 N N . ASP A 1 252 ? -10.702 6.439 -6.490 1.00 65.38 252 ASP A N 1
ATOM 2000 C CA . ASP A 1 252 ? -10.986 5.252 -7.287 1.00 65.38 252 ASP A CA 1
ATOM 2001 C C . ASP A 1 252 ? -9.662 4.476 -7.464 1.00 65.38 252 ASP A C 1
ATOM 2003 O O . ASP A 1 252 ? -8.630 5.087 -7.753 1.00 65.38 252 ASP A O 1
ATOM 2007 N N . PRO A 1 253 ? -9.629 3.144 -7.252 1.00 53.94 253 PRO A N 1
ATOM 2008 C CA . PRO A 1 253 ? -8.416 2.365 -7.468 1.00 53.94 253 PRO A CA 1
ATOM 2009 C C . PRO A 1 253 ? -8.003 2.484 -8.937 1.00 53.94 253 PRO A C 1
ATOM 2011 O O . PRO A 1 253 ? -8.690 1.982 -9.829 1.00 53.94 253 PRO A O 1
ATOM 2014 N N . GLY A 1 254 ? -6.885 3.157 -9.184 1.00 52.25 254 GLY A N 1
ATOM 2015 C CA . GLY A 1 254 ? -6.468 3.506 -10.530 1.00 52.25 254 GLY A CA 1
ATOM 2016 C C . GLY A 1 254 ? -5.064 4.090 -10.578 1.00 52.25 254 GLY A C 1
ATOM 2017 O O . GLY A 1 254 ? -4.511 4.554 -9.582 1.00 52.25 254 GLY A O 1
ATOM 2018 N N . TYR A 1 255 ? -4.480 4.020 -11.771 1.00 52.38 255 TYR A N 1
ATOM 2019 C CA . TYR A 1 255 ? -3.221 4.673 -12.096 1.00 52.38 255 TYR A CA 1
ATOM 2020 C C . TYR A 1 255 ? -3.445 6.189 -12.080 1.00 52.38 255 TYR A C 1
ATOM 2022 O O . TYR A 1 255 ? -4.289 6.661 -12.839 1.00 52.38 255 TYR A O 1
ATOM 2030 N N . CYS A 1 256 ? -2.669 6.943 -11.305 1.00 52.44 256 CYS A N 1
ATOM 2031 C CA . CYS A 1 256 ? -2.366 8.312 -11.719 1.00 52.44 256 CYS A CA 1
ATOM 2032 C C . CYS A 1 256 ? -1.082 8.251 -12.553 1.00 52.44 256 CYS A C 1
ATOM 2034 O O . CYS A 1 256 ? -0.154 7.489 -12.246 1.00 52.44 256 CYS A O 1
ATOM 2036 N N . GLU A 1 257 ? -1.072 8.966 -13.683 1.00 49.97 257 GLU A N 1
ATOM 2037 C CA . GLU A 1 257 ? 0.187 9.226 -14.376 1.00 49.97 257 GLU A CA 1
ATOM 2038 C C . GLU A 1 257 ? 1.120 9.860 -13.354 1.00 49.97 257 GLU A C 1
ATOM 2040 O O . GLU A 1 257 ? 0.662 10.643 -12.525 1.00 49.97 257 GLU A O 1
ATOM 2045 N N . LEU A 1 258 ? 2.367 9.384 -13.330 1.00 52.16 258 LEU A N 1
ATOM 2046 C CA . LEU A 1 258 ? 3.321 9.696 -12.275 1.00 52.16 258 LEU A CA 1
ATOM 2047 C C . LEU A 1 258 ? 3.230 11.172 -11.901 1.00 52.16 258 LEU A C 1
ATOM 2049 O O . LEU A 1 258 ? 3.543 12.001 -12.758 1.00 52.16 258 LEU A O 1
ATOM 2053 N N . PRO A 1 259 ? 2.839 11.500 -10.661 1.00 51.28 259 PRO A N 1
ATOM 2054 C CA . PRO A 1 259 ? 3.018 12.854 -10.205 1.00 51.28 259 PRO A CA 1
ATOM 2055 C C . PRO A 1 259 ? 4.517 13.155 -10.229 1.00 51.28 259 PRO A C 1
ATOM 2057 O O . PRO A 1 259 ? 5.370 12.251 -10.189 1.00 51.28 259 PRO A O 1
ATOM 2060 N N . ASP A 1 260 ? 4.852 14.435 -10.234 1.00 52.91 260 ASP A N 1
ATOM 2061 C CA . ASP A 1 260 ? 6.219 14.950 -10.130 1.00 52.91 260 ASP A CA 1
ATOM 2062 C C . ASP A 1 260 ? 7.007 14.390 -8.908 1.00 52.91 260 ASP A C 1
ATOM 2064 O O . ASP A 1 260 ? 8.228 14.531 -8.802 1.00 52.91 260 ASP A O 1
ATOM 2068 N N . GLU A 1 261 ? 6.332 13.648 -8.026 1.00 52.19 261 GLU A N 1
ATOM 2069 C CA . GLU A 1 261 ? 6.823 12.825 -6.916 1.00 52.19 261 GLU A CA 1
ATOM 2070 C C . GLU A 1 261 ? 7.918 11.801 -7.250 1.00 52.19 261 GLU A C 1
ATOM 2072 O O . GLU A 1 261 ? 8.728 11.480 -6.386 1.00 52.19 261 GLU A O 1
ATOM 2077 N N . ILE A 1 262 ? 7.980 11.227 -8.458 1.00 56.12 262 ILE A N 1
ATOM 2078 C CA . ILE A 1 262 ? 9.193 10.469 -8.840 1.00 56.12 262 ILE A CA 1
ATOM 2079 C C . ILE A 1 262 ? 10.150 11.370 -9.606 1.00 56.12 262 ILE A C 1
ATOM 2081 O O . ILE A 1 262 ? 11.358 11.158 -9.546 1.00 56.12 262 ILE A O 1
ATOM 2085 N N . ALA A 1 263 ? 9.666 12.420 -10.272 1.00 60.25 263 ALA A N 1
ATOM 2086 C CA . ALA A 1 263 ? 10.512 13.323 -11.046 1.00 60.25 263 ALA A CA 1
ATOM 2087 C C . ALA A 1 263 ? 11.627 13.956 -10.195 1.00 60.25 263 ALA A C 1
ATOM 2089 O O . ALA A 1 263 ? 12.749 14.096 -10.683 1.00 60.25 263 ALA A O 1
ATOM 2090 N N . PHE A 1 264 ? 11.392 14.239 -8.908 1.00 61.66 264 PHE A N 1
ATOM 2091 C CA . PHE A 1 264 ? 12.447 14.756 -8.024 1.00 61.66 264 PHE A CA 1
ATOM 2092 C C . PHE A 1 264 ? 13.531 13.718 -7.668 1.00 61.66 264 PHE A C 1
ATOM 2094 O O . PHE A 1 264 ? 14.671 14.082 -7.360 1.00 61.66 264 PHE A O 1
ATOM 2101 N N . VAL A 1 265 ? 13.215 12.419 -7.738 1.00 63.84 265 VAL A N 1
ATOM 2102 C CA . VAL A 1 265 ? 14.160 11.316 -7.490 1.00 63.84 265 VAL A CA 1
ATOM 2103 C C . VAL A 1 265 ? 14.756 10.710 -8.748 1.00 63.84 265 VAL A C 1
ATOM 2105 O O . VAL A 1 265 ? 15.861 10.174 -8.672 1.00 63.84 265 VAL A O 1
ATOM 2108 N N . VAL A 1 266 ? 14.097 10.859 -9.899 1.00 67.06 266 VAL A N 1
ATOM 2109 C CA . VAL A 1 266 ? 14.564 10.435 -11.228 1.00 67.06 266 VAL A CA 1
ATOM 2110 C C . VAL A 1 266 ? 16.043 10.784 -11.454 1.00 67.06 266 VAL A C 1
ATOM 2112 O O . VAL A 1 266 ? 16.795 9.870 -11.799 1.00 67.06 266 VAL A O 1
ATOM 2115 N N . PRO A 1 267 ? 16.537 12.012 -11.176 1.00 76.50 267 PRO A N 1
ATOM 2116 C CA . PRO A 1 267 ? 17.944 12.358 -11.394 1.00 76.50 267 PRO A CA 1
ATOM 2117 C C . PRO A 1 267 ? 18.948 11.519 -10.592 1.00 76.50 267 PRO A C 1
ATOM 2119 O O . PRO A 1 267 ? 20.116 11.442 -10.967 1.00 76.50 267 PRO A O 1
ATOM 2122 N N . ARG A 1 268 ? 18.521 10.901 -9.482 1.00 73.19 268 ARG A N 1
ATOM 2123 C CA . ARG A 1 268 ? 19.364 10.056 -8.618 1.00 73.19 268 ARG A CA 1
ATOM 2124 C C . ARG A 1 268 ? 19.357 8.582 -9.032 1.00 73.19 268 ARG A C 1
ATOM 2126 O O . ARG A 1 268 ? 20.110 7.796 -8.464 1.00 73.19 268 ARG A O 1
ATOM 2133 N N . LEU A 1 269 ? 18.511 8.206 -9.990 1.00 78.69 269 LEU A N 1
ATOM 2134 C CA . LEU A 1 269 ? 18.354 6.833 -10.464 1.00 78.69 269 LEU A CA 1
ATOM 2135 C C . LEU A 1 269 ? 19.218 6.555 -11.691 1.00 78.69 269 LEU A C 1
ATOM 2137 O O . LEU A 1 269 ? 19.747 7.469 -12.325 1.00 78.69 269 LEU A O 1
ATOM 2141 N N . SER A 1 270 ? 19.366 5.272 -12.029 1.00 85.00 270 SER A N 1
ATOM 2142 C CA . SER A 1 270 ? 20.105 4.862 -13.222 1.00 85.00 270 SER A CA 1
ATOM 2143 C C . SER A 1 270 ? 19.500 5.490 -14.482 1.00 85.00 270 SER A C 1
ATOM 2145 O O . SER A 1 270 ? 18.288 5.686 -14.578 1.00 85.00 270 SER A O 1
ATOM 2147 N N . VAL A 1 271 ? 20.337 5.755 -15.490 1.00 87.25 271 VAL A N 1
ATOM 2148 C CA . VAL A 1 271 ? 19.893 6.304 -16.787 1.00 87.25 271 VAL A CA 1
ATOM 2149 C C . VAL A 1 271 ? 18.772 5.456 -17.404 1.00 87.25 271 VAL A C 1
ATOM 2151 O O . VAL A 1 271 ? 17.878 5.991 -18.054 1.00 87.25 271 VAL A O 1
ATOM 2154 N N . ALA A 1 272 ? 18.787 4.142 -17.160 1.00 87.38 272 ALA A N 1
ATOM 2155 C CA . ALA A 1 272 ? 17.730 3.233 -17.584 1.00 87.38 272 ALA A CA 1
ATOM 2156 C C . ALA A 1 272 ? 16.358 3.613 -17.002 1.00 87.38 272 ALA A C 1
ATOM 2158 O O . ALA A 1 272 ? 15.391 3.763 -17.746 1.00 87.38 272 ALA A O 1
ATOM 2159 N N . VAL A 1 273 ? 16.284 3.841 -15.689 1.00 85.88 273 VAL A N 1
ATOM 2160 C CA . VAL A 1 273 ? 15.040 4.246 -15.023 1.00 85.88 273 VAL A CA 1
ATOM 2161 C C . VAL A 1 273 ? 14.611 5.639 -15.464 1.00 85.88 273 VAL A C 1
ATOM 2163 O O . VAL A 1 273 ? 13.429 5.855 -15.708 1.00 85.88 273 VAL A O 1
ATOM 2166 N N . GLN A 1 274 ? 15.554 6.568 -15.642 1.00 86.50 274 GLN A N 1
ATOM 2167 C CA . GLN A 1 274 ? 15.239 7.915 -16.130 1.00 86.50 274 GLN A CA 1
ATOM 2168 C C . GLN A 1 274 ? 14.560 7.875 -17.505 1.00 86.50 274 GLN A C 1
ATOM 2170 O O . GLN A 1 274 ? 13.513 8.492 -17.700 1.00 86.50 274 GLN A O 1
ATOM 2175 N N . LYS A 1 275 ? 15.111 7.089 -18.440 1.00 87.69 275 LYS A N 1
ATOM 2176 C CA . LYS A 1 275 ? 14.501 6.860 -19.758 1.00 87.69 275 LYS A CA 1
ATOM 2177 C C . LYS A 1 275 ? 13.124 6.206 -19.647 1.00 87.69 275 LYS A C 1
ATOM 2179 O O . LYS A 1 275 ? 12.207 6.599 -20.362 1.00 87.69 275 LYS A O 1
ATOM 2184 N N . ALA A 1 276 ? 12.971 5.230 -18.753 1.00 87.62 276 ALA A N 1
ATOM 2185 C CA . ALA A 1 276 ? 11.705 4.534 -18.550 1.00 87.62 276 ALA A CA 1
ATOM 2186 C C . ALA A 1 276 ? 10.608 5.445 -17.982 1.00 87.62 276 ALA A C 1
ATOM 2188 O O . ALA A 1 276 ? 9.474 5.405 -18.458 1.00 87.62 276 ALA A O 1
ATOM 2189 N N . VAL A 1 277 ? 10.940 6.306 -17.019 1.00 85.44 277 VAL A N 1
ATOM 2190 C CA . VAL A 1 277 ? 10.005 7.310 -16.493 1.00 85.44 277 VAL A CA 1
ATOM 2191 C C . VAL A 1 277 ? 9.613 8.302 -17.588 1.00 85.44 277 VAL A C 1
ATOM 2193 O O . VAL A 1 277 ? 8.424 8.510 -17.808 1.00 85.44 277 VAL A O 1
ATOM 2196 N N . ALA A 1 278 ? 10.578 8.830 -18.349 1.00 85.25 278 ALA A N 1
ATOM 2197 C CA . ALA A 1 278 ? 10.306 9.765 -19.446 1.00 85.25 278 ALA A CA 1
ATOM 2198 C C . ALA A 1 278 ? 9.424 9.165 -20.560 1.00 85.25 278 ALA A C 1
ATOM 2200 O O . ALA A 1 278 ? 8.641 9.873 -21.186 1.00 85.25 278 ALA A O 1
ATOM 2201 N N . ALA A 1 279 ? 9.523 7.854 -20.795 1.00 86.50 279 ALA A N 1
ATOM 2202 C CA . ALA A 1 279 ? 8.680 7.127 -21.743 1.00 86.50 279 ALA A CA 1
ATOM 2203 C C . ALA A 1 279 ? 7.312 6.709 -21.161 1.00 86.50 279 ALA A C 1
ATOM 2205 O O . ALA A 1 279 ? 6.539 6.022 -21.832 1.00 86.50 279 ALA A O 1
ATOM 2206 N N . GLY A 1 280 ? 7.012 7.062 -19.905 1.00 83.94 280 GLY A N 1
ATOM 2207 C CA . GLY A 1 280 ? 5.787 6.658 -19.212 1.00 83.94 280 GLY A CA 1
ATOM 2208 C C . GLY A 1 280 ? 5.667 5.142 -19.015 1.00 83.94 280 GLY A C 1
ATOM 2209 O O . GLY A 1 280 ? 4.551 4.619 -18.952 1.00 83.94 280 GLY A O 1
ATOM 2210 N N . VAL A 1 281 ? 6.798 4.431 -18.993 1.00 87.25 281 VAL A N 1
ATOM 2211 C CA . VAL A 1 281 ? 6.887 2.978 -18.782 1.00 87.25 281 VAL A CA 1
ATOM 2212 C C . VAL A 1 281 ? 6.755 2.633 -17.302 1.00 87.25 281 VAL A C 1
ATOM 2214 O O . VAL A 1 281 ? 6.109 1.648 -16.953 1.00 87.25 281 VAL A O 1
ATOM 2217 N N . VAL A 1 282 ? 7.352 3.444 -16.429 1.00 83.88 282 VAL A N 1
ATOM 2218 C CA . VAL A 1 282 ? 7.158 3.331 -14.979 1.00 83.88 282 VAL A CA 1
ATOM 2219 C C . VAL A 1 282 ? 5.884 4.081 -14.606 1.00 83.88 282 VAL A C 1
ATOM 2221 O O . VAL A 1 282 ? 5.649 5.187 -15.089 1.00 83.88 282 VAL A O 1
ATOM 2224 N N . ARG A 1 283 ? 5.051 3.477 -13.761 1.00 79.69 283 ARG A N 1
ATOM 2225 C CA . ARG A 1 283 ? 3.790 4.044 -13.273 1.00 79.69 283 ARG A CA 1
ATOM 2226 C C . ARG A 1 283 ? 3.708 3.912 -11.760 1.00 79.69 283 ARG A C 1
ATOM 2228 O O . ARG A 1 283 ? 4.229 2.943 -11.210 1.00 79.69 283 ARG A O 1
ATOM 2235 N N . CYS A 1 284 ? 3.028 4.849 -11.104 1.00 78.06 284 CYS A N 1
ATOM 2236 C CA . CYS A 1 284 ? 2.672 4.708 -9.697 1.00 78.06 284 CYS A CA 1
ATOM 2237 C C . CYS A 1 284 ? 1.243 4.175 -9.587 1.00 78.06 284 CYS A C 1
ATOM 2239 O O . CYS A 1 284 ? 0.335 4.606 -10.302 1.00 78.06 284 CYS A O 1
ATOM 2241 N N . TRP A 1 285 ? 1.056 3.212 -8.697 1.00 79.44 285 TRP A N 1
ATOM 2242 C CA . TRP A 1 285 ? -0.249 2.721 -8.301 1.00 79.44 285 TRP A CA 1
ATOM 2243 C C . TRP A 1 285 ? -0.492 3.062 -6.839 1.00 79.44 285 TRP A C 1
ATOM 2245 O O . TRP A 1 285 ? 0.321 2.722 -5.979 1.00 79.44 285 TRP A O 1
ATOM 2255 N N . PHE A 1 286 ? -1.627 3.697 -6.564 1.00 80.25 286 PHE A N 1
ATOM 2256 C CA . PHE A 1 286 ? -1.978 4.158 -5.229 1.00 80.25 286 PHE A CA 1
ATOM 2257 C C . PHE A 1 286 ? -3.033 3.247 -4.601 1.00 80.25 286 PHE A C 1
ATOM 2259 O O . PHE A 1 286 ? -4.048 2.920 -5.218 1.00 80.25 286 PHE A O 1
ATOM 2266 N N . ILE A 1 287 ? -2.812 2.847 -3.349 1.00 83.69 287 ILE A N 1
ATOM 2267 C CA . ILE A 1 287 ? -3.807 2.151 -2.531 1.00 83.69 287 ILE A CA 1
ATOM 2268 C C . ILE A 1 287 ? -4.034 2.954 -1.262 1.00 83.69 287 ILE A C 1
ATOM 2270 O O . ILE A 1 287 ? -3.156 3.057 -0.409 1.00 83.69 287 ILE A O 1
ATOM 2274 N N . TRP A 1 288 ? -5.239 3.487 -1.119 1.00 82.56 288 TRP A N 1
ATOM 2275 C CA . TRP A 1 288 ? -5.660 4.196 0.080 1.00 82.56 288 TRP A CA 1
ATOM 2276 C C . TRP A 1 288 ? -6.288 3.205 1.051 1.00 82.56 288 TRP A C 1
ATOM 2278 O O . TRP A 1 288 ? -7.220 2.489 0.689 1.00 82.56 288 TRP A O 1
ATOM 2288 N N . ALA A 1 289 ? -5.757 3.155 2.267 1.00 85.75 289 ALA A N 1
ATOM 2289 C CA . ALA A 1 289 ? -6.135 2.187 3.280 1.00 85.75 289 ALA A CA 1
ATOM 2290 C C . ALA A 1 289 ? -6.391 2.861 4.632 1.00 85.75 289 ALA A C 1
ATOM 2292 O O . ALA A 1 289 ? -5.603 3.681 5.114 1.00 85.75 289 ALA A O 1
ATOM 2293 N N . ARG A 1 290 ? -7.509 2.493 5.244 1.00 86.31 290 ARG A N 1
ATOM 2294 C CA . ARG A 1 290 ? -8.017 2.978 6.529 1.00 86.31 290 ARG A CA 1
ATOM 2295 C C . ARG A 1 290 ? -7.786 1.939 7.626 1.00 86.31 290 ARG A C 1
ATOM 2297 O O . ARG A 1 290 ? -7.348 0.818 7.372 1.00 86.31 290 ARG A O 1
ATOM 2304 N N . GLU A 1 291 ? -8.100 2.309 8.866 1.00 88.38 291 GLU A N 1
ATOM 2305 C CA . GLU A 1 291 ? -8.177 1.353 9.979 1.00 88.38 291 GLU A CA 1
ATOM 2306 C C . GLU A 1 291 ? -9.090 0.165 9.607 1.00 88.38 291 GLU A C 1
ATOM 2308 O O . GLU A 1 291 ? -10.250 0.361 9.251 1.00 88.38 291 GLU A O 1
ATOM 2313 N N . GLY A 1 292 ? -8.572 -1.062 9.721 1.00 89.62 292 GLY A N 1
ATOM 2314 C CA . GLY A 1 292 ? -9.288 -2.302 9.401 1.00 89.62 292 GLY A CA 1
ATOM 2315 C C . GLY A 1 292 ? -9.090 -2.809 7.970 1.00 89.62 292 GLY A C 1
ATOM 2316 O O . GLY A 1 292 ? -9.487 -3.939 7.675 1.00 89.62 292 GLY A O 1
ATOM 2317 N N . ASP A 1 293 ? -8.437 -2.039 7.098 1.00 91.56 293 ASP A N 1
ATOM 2318 C CA . ASP A 1 293 ? -8.144 -2.491 5.741 1.00 91.56 293 ASP A CA 1
ATOM 2319 C C . ASP A 1 293 ? -7.016 -3.529 5.711 1.00 91.56 293 ASP A C 1
ATOM 2321 O O . ASP A 1 293 ? -6.064 -3.517 6.503 1.00 91.56 293 ASP A O 1
ATOM 2325 N N . VAL A 1 294 ? -7.140 -4.444 4.757 1.00 92.50 294 VAL A N 1
ATOM 2326 C CA . VAL A 1 294 ? -6.142 -5.428 4.364 1.00 92.50 294 VAL A CA 1
ATOM 2327 C C . VAL A 1 294 ? -5.626 -5.035 2.990 1.00 92.50 294 VAL A C 1
ATOM 2329 O O . VAL A 1 294 ? -6.384 -5.017 2.025 1.00 92.50 294 VAL A O 1
ATOM 2332 N N . VAL A 1 295 ? -4.331 -4.757 2.894 1.00 92.06 295 VAL A N 1
ATOM 2333 C CA . VAL A 1 295 ? -3.649 -4.398 1.650 1.00 92.06 295 VAL A CA 1
ATOM 2334 C C . VAL A 1 295 ? -2.695 -5.521 1.279 1.00 92.06 295 VAL A C 1
ATOM 2336 O O . VAL A 1 295 ? -1.881 -5.936 2.097 1.00 92.06 295 VAL A O 1
ATOM 2339 N N . VAL A 1 296 ? -2.789 -6.022 0.052 1.00 91.25 296 VAL A N 1
ATOM 2340 C CA . VAL A 1 296 ? -1.893 -7.046 -0.492 1.00 91.25 296 VAL A CA 1
ATOM 2341 C C . VAL A 1 296 ? -1.178 -6.464 -1.697 1.00 91.25 296 VAL A C 1
ATOM 2343 O O . VAL A 1 296 ? -1.844 -5.898 -2.560 1.00 91.25 296 VAL A O 1
ATOM 2346 N N . PHE A 1 297 ? 0.143 -6.603 -1.778 1.00 89.31 297 PHE A N 1
ATOM 2347 C CA . PHE A 1 297 ? 0.923 -6.117 -2.917 1.00 89.31 297 PHE A CA 1
ATOM 2348 C C . PHE A 1 297 ? 2.241 -6.885 -3.121 1.00 89.31 297 PHE A C 1
ATOM 2350 O O . PHE A 1 297 ? 2.633 -7.696 -2.276 1.00 89.31 297 PHE A O 1
ATOM 2357 N N . ASP A 1 298 ? 2.904 -6.647 -4.259 1.00 86.25 298 ASP A N 1
ATOM 2358 C CA . ASP A 1 298 ? 4.222 -7.209 -4.581 1.00 86.25 298 ASP A CA 1
ATOM 2359 C C . ASP A 1 298 ? 5.312 -6.587 -3.697 1.00 86.25 298 ASP A C 1
ATOM 2361 O O . ASP A 1 298 ? 5.760 -5.461 -3.920 1.00 86.25 298 ASP A O 1
ATOM 2365 N N . GLY A 1 299 ? 5.763 -7.337 -2.697 1.00 82.81 299 GLY A N 1
ATOM 2366 C CA . GLY A 1 299 ? 6.828 -6.923 -1.794 1.00 82.81 299 GLY A CA 1
ATOM 2367 C C . GLY A 1 299 ? 8.199 -6.836 -2.451 1.00 82.81 299 GLY A C 1
ATOM 2368 O O . GLY A 1 299 ? 9.076 -6.174 -1.902 1.00 82.81 299 GLY A O 1
ATOM 2369 N N . SER A 1 300 ? 8.399 -7.478 -3.608 1.00 79.38 300 SER A N 1
ATOM 2370 C CA . SER A 1 300 ? 9.663 -7.406 -4.352 1.00 79.38 300 SER A CA 1
ATOM 2371 C C . SER A 1 300 ? 9.827 -6.089 -5.112 1.00 79.38 300 SER A C 1
ATOM 2373 O O . SER A 1 300 ? 10.932 -5.758 -5.549 1.00 79.38 300 SER A O 1
ATOM 2375 N N . LYS A 1 301 ? 8.743 -5.317 -5.252 1.00 81.00 301 LYS A N 1
ATOM 2376 C CA . LYS A 1 301 ? 8.738 -4.045 -5.969 1.00 81.00 301 LYS A CA 1
ATOM 2377 C C . LYS A 1 301 ? 8.950 -2.872 -5.018 1.00 81.00 301 LYS A C 1
ATOM 2379 O O . LYS A 1 301 ? 8.452 -2.897 -3.889 1.00 81.00 301 LYS A O 1
ATOM 2384 N N . PRO A 1 302 ? 9.670 -1.826 -5.459 1.00 81.62 302 PRO A N 1
ATOM 2385 C CA . PRO A 1 302 ? 9.784 -0.594 -4.698 1.00 81.62 302 PRO A CA 1
ATOM 2386 C C . PRO A 1 302 ? 8.415 0.001 -4.431 1.00 81.62 302 PRO A C 1
ATOM 2388 O O . PRO A 1 302 ? 7.606 0.214 -5.338 1.00 81.62 302 PRO A O 1
ATOM 2391 N N . HIS A 1 303 ? 8.185 0.273 -3.162 1.00 83.38 303 HIS A N 1
ATOM 2392 C CA . HIS A 1 303 ? 6.983 0.913 -2.700 1.00 83.38 303 HIS A CA 1
ATOM 2393 C C . HIS A 1 303 ? 7.315 1.861 -1.572 1.00 83.38 303 HIS A C 1
ATOM 2395 O O . HIS A 1 303 ? 8.403 1.866 -0.993 1.00 83.38 303 HIS A O 1
ATOM 2401 N N . ALA A 1 304 ? 6.345 2.691 -1.272 1.00 80.88 304 ALA A N 1
ATOM 2402 C CA . ALA A 1 304 ? 6.407 3.566 -0.141 1.00 80.88 304 ALA A CA 1
ATOM 2403 C C . ALA A 1 304 ? 5.014 3.666 0.460 1.00 80.88 304 ALA A C 1
ATOM 2405 O O . ALA A 1 304 ? 4.009 3.384 -0.193 1.00 80.88 304 ALA A O 1
ATOM 2406 N N . VAL A 1 305 ? 4.951 4.030 1.729 1.00 80.69 305 VAL A N 1
ATOM 2407 C CA . VAL A 1 305 ? 3.682 4.356 2.357 1.00 80.69 305 VAL A CA 1
ATOM 2408 C C . VAL A 1 305 ? 3.786 5.805 2.769 1.00 80.69 305 VAL A C 1
ATOM 2410 O O . VAL A 1 305 ? 4.761 6.171 3.406 1.00 80.69 305 VAL A O 1
ATOM 2413 N N . PHE A 1 306 ? 2.801 6.612 2.412 1.00 79.69 306 PHE A N 1
ATOM 2414 C CA . PHE A 1 306 ? 2.573 7.936 2.965 1.00 79.69 306 PHE A CA 1
ATOM 2415 C C . PHE A 1 306 ? 1.427 7.847 3.975 1.00 79.69 306 PHE A C 1
ATOM 2417 O O . PHE A 1 306 ? 0.428 7.182 3.720 1.00 79.69 306 PHE A O 1
ATOM 2424 N N . ASN A 1 307 ? 1.549 8.502 5.126 1.00 78.12 307 ASN A N 1
ATOM 2425 C CA . ASN A 1 307 ? 0.486 8.516 6.124 1.00 78.12 307 ASN A CA 1
ATOM 2426 C C . ASN A 1 307 ? -0.046 9.922 6.293 1.00 78.12 307 ASN A C 1
ATOM 2428 O O . ASN A 1 307 ? 0.699 10.826 6.658 1.00 78.12 307 ASN A O 1
ATOM 2432 N N . VAL A 1 308 ? -1.356 10.059 6.149 1.00 74.25 308 VAL A N 1
ATOM 2433 C CA . VAL A 1 308 ? -2.074 11.256 6.563 1.00 74.25 308 VAL A CA 1
ATOM 2434 C C . VAL A 1 308 ? -2.246 11.180 8.084 1.00 74.25 308 VAL A C 1
ATOM 2436 O O . VAL A 1 308 ? -2.921 10.256 8.565 1.00 74.25 308 VAL A O 1
ATOM 2439 N N . PRO A 1 309 ? -1.640 12.100 8.861 1.00 69.25 309 PRO A N 1
ATOM 2440 C CA . PRO A 1 309 ? -1.741 12.079 10.314 1.00 69.25 309 PRO A CA 1
ATOM 2441 C C . PRO A 1 309 ? -3.196 12.164 10.785 1.00 69.25 309 PRO A C 1
ATOM 2443 O O . PRO A 1 309 ? -4.041 12.814 10.169 1.00 69.25 309 PRO A O 1
ATOM 2446 N N . SER A 1 310 ? -3.486 11.512 11.908 1.00 73.94 310 SER A N 1
ATOM 2447 C CA . SER A 1 310 ? -4.769 11.661 12.598 1.00 73.94 310 SER A CA 1
ATOM 2448 C C . SER A 1 310 ? -4.859 13.005 13.321 1.00 73.94 310 SER A C 1
ATOM 2450 O O . SER A 1 310 ? -3.843 13.565 13.736 1.00 73.94 310 SER A O 1
ATOM 2452 N N . ALA A 1 311 ? -6.076 13.483 13.593 1.00 69.62 311 ALA A N 1
ATOM 2453 C CA . ALA A 1 311 ? -6.281 14.654 14.447 1.00 69.62 311 ALA A CA 1
ATOM 2454 C C . ALA A 1 311 ? -5.789 14.430 15.890 1.00 69.62 311 ALA A C 1
ATOM 2456 O O . ALA A 1 311 ? -5.518 15.391 16.606 1.00 69.62 311 ALA A O 1
ATOM 2457 N N . THR A 1 312 ? -5.676 13.172 16.330 1.00 73.56 312 THR A N 1
ATOM 2458 C CA . THR A 1 312 ? -5.131 12.823 17.649 1.00 73.56 312 THR A CA 1
ATOM 2459 C C . THR A 1 312 ? -3.602 12.846 17.684 1.00 73.56 312 THR A C 1
ATOM 2461 O O . THR A 1 312 ? -3.026 12.739 18.765 1.00 73.56 312 THR A O 1
ATOM 2464 N N . GLY A 1 313 ? -2.937 12.961 16.528 1.00 76.56 313 GLY A N 1
ATOM 2465 C CA . GLY A 1 313 ? -1.481 12.883 16.403 1.00 76.56 313 GLY A CA 1
ATOM 2466 C C . GLY A 1 313 ? -0.908 11.487 16.662 1.00 76.56 313 GLY A C 1
ATOM 2467 O O . GLY A 1 313 ? 0.309 11.317 16.667 1.00 76.56 313 GLY A O 1
ATOM 2468 N N . LEU A 1 314 ? -1.756 10.475 16.881 1.00 80.88 314 LEU A N 1
ATOM 2469 C CA . LEU A 1 314 ? -1.297 9.106 17.092 1.00 80.88 314 LEU A CA 1
ATOM 2470 C C . LEU A 1 314 ? -0.801 8.502 15.760 1.00 80.88 314 LEU A C 1
ATOM 2472 O O . LEU A 1 314 ? -1.477 8.686 14.738 1.00 80.88 314 LEU A O 1
ATOM 2476 N N . PRO A 1 315 ? 0.326 7.752 15.765 1.00 81.44 315 PRO A N 1
ATOM 2477 C CA . PRO A 1 315 ? 0.860 7.090 14.569 1.00 81.44 315 PRO A CA 1
ATOM 2478 C C . PRO A 1 315 ? -0.138 6.102 13.974 1.00 81.44 315 PRO A C 1
ATOM 2480 O O . PRO A 1 315 ? -1.034 5.652 14.677 1.00 81.44 315 PRO A O 1
ATOM 2483 N N . GLN A 1 316 ? 0.052 5.637 12.744 1.00 85.88 316 GLN A N 1
ATOM 2484 C CA . GLN A 1 316 ? -0.625 4.405 12.311 1.00 85.88 316 GLN A CA 1
ATOM 2485 C C . GLN A 1 316 ? 0.235 3.188 12.640 1.00 85.88 316 GLN A C 1
ATOM 2487 O O . GLN A 1 316 ? 1.464 3.277 12.671 1.00 85.88 316 GLN A O 1
ATOM 2492 N N . LEU A 1 317 ? -0.413 2.050 12.872 1.00 88.62 317 LEU A N 1
ATOM 2493 C CA . LEU A 1 317 ? 0.245 0.760 13.017 1.00 88.62 317 LEU A CA 1
ATOM 2494 C C . LEU A 1 317 ? -0.088 -0.133 11.819 1.00 88.62 317 LEU A C 1
ATOM 2496 O O . LEU A 1 317 ? -1.130 0.003 11.186 1.00 88.62 317 LEU A O 1
ATOM 2500 N N . ALA A 1 318 ? 0.779 -1.084 11.504 1.00 89.38 318 ALA A N 1
ATOM 2501 C CA . ALA A 1 318 ? 0.418 -2.163 10.595 1.00 89.38 318 ALA A CA 1
ATOM 2502 C C . ALA A 1 318 ? 0.887 -3.503 11.149 1.00 89.38 318 ALA A C 1
ATOM 2504 O O . ALA A 1 318 ? 2.026 -3.633 11.603 1.00 89.38 318 ALA A O 1
ATOM 2505 N N . LEU A 1 319 ? 0.001 -4.496 11.096 1.00 90.31 319 LEU A N 1
ATOM 2506 C CA . LEU A 1 319 ? 0.361 -5.899 11.252 1.00 90.31 319 LEU A CA 1
ATOM 2507 C C . LEU A 1 319 ? 0.626 -6.442 9.856 1.00 90.31 319 LEU A C 1
ATOM 2509 O O . LEU A 1 319 ? -0.294 -6.534 9.048 1.00 90.31 319 LEU A O 1
ATOM 2513 N N . ALA A 1 320 ? 1.871 -6.783 9.563 1.00 88.81 320 ALA A N 1
ATOM 2514 C CA . ALA A 1 320 ? 2.277 -7.187 8.231 1.00 88.81 320 ALA A CA 1
ATOM 2515 C C . ALA A 1 320 ? 2.836 -8.611 8.204 1.00 88.81 320 ALA A C 1
ATOM 2517 O O . ALA A 1 320 ? 3.450 -9.094 9.160 1.00 88.81 320 ALA A O 1
ATOM 2518 N N . VAL A 1 321 ? 2.596 -9.291 7.089 1.00 86.56 321 VAL A N 1
ATOM 2519 C CA . VAL A 1 321 ? 3.151 -10.603 6.775 1.00 86.56 321 VAL A CA 1
ATOM 2520 C C . VAL A 1 321 ? 3.799 -10.522 5.404 1.00 86.56 321 VAL A C 1
ATOM 2522 O O . VAL A 1 321 ? 3.122 -10.226 4.424 1.00 86.56 321 VAL A O 1
ATOM 2525 N N . ASN A 1 322 ? 5.094 -10.807 5.340 1.00 83.31 322 ASN A N 1
ATOM 2526 C CA . ASN A 1 322 ? 5.808 -11.001 4.087 1.00 83.31 322 ASN A CA 1
ATOM 2527 C C . ASN A 1 322 ? 5.963 -12.505 3.827 1.00 83.31 322 ASN A C 1
ATOM 2529 O O . ASN A 1 322 ? 6.502 -13.233 4.663 1.00 83.31 322 ASN A O 1
ATOM 2533 N N . TYR A 1 323 ? 5.501 -12.959 2.669 1.00 80.50 323 TYR A N 1
ATOM 2534 C CA . TYR A 1 323 ? 5.700 -14.299 2.144 1.00 80.50 323 TYR A CA 1
ATOM 2535 C C . TYR A 1 323 ? 6.760 -14.274 1.060 1.00 80.50 323 TYR A C 1
ATOM 2537 O O . TYR A 1 323 ? 6.577 -13.650 0.019 1.00 80.50 323 TYR A O 1
ATOM 2545 N N . ARG A 1 324 ? 7.829 -15.031 1.290 1.00 77.81 324 ARG A N 1
ATOM 2546 C CA . ARG A 1 324 ? 8.930 -15.191 0.351 1.00 77.81 324 ARG A CA 1
ATOM 2547 C C . ARG A 1 324 ? 8.746 -16.440 -0.485 1.00 77.81 324 ARG A C 1
ATOM 2549 O O . ARG A 1 324 ? 8.582 -17.537 0.064 1.00 77.81 324 ARG A O 1
ATOM 2556 N N . GLY A 1 325 ? 8.841 -16.286 -1.797 1.00 69.50 325 GLY A N 1
ATOM 2557 C CA . GLY A 1 325 ? 8.805 -17.399 -2.736 1.00 69.50 325 GLY A CA 1
ATOM 2558 C C . GLY A 1 325 ? 8.273 -16.998 -4.102 1.00 69.50 325 GLY A C 1
ATOM 2559 O O . GLY A 1 325 ? 7.529 -16.038 -4.227 1.00 69.50 325 GLY A O 1
ATOM 2560 N N . VAL A 1 326 ? 8.634 -17.787 -5.112 1.00 63.69 326 VAL A N 1
ATOM 2561 C CA . VAL A 1 326 ? 8.194 -17.564 -6.489 1.00 63.69 326 VAL A CA 1
ATOM 2562 C C . VAL A 1 326 ? 6.703 -17.859 -6.602 1.00 63.69 326 VAL A C 1
ATOM 2564 O O . VAL A 1 326 ? 6.269 -18.980 -6.323 1.00 63.69 326 VAL A O 1
ATOM 2567 N N . MET A 1 327 ? 5.928 -16.862 -7.031 1.00 66.56 327 MET A N 1
ATOM 2568 C CA . MET A 1 327 ? 4.547 -17.091 -7.440 1.00 66.56 327 MET A CA 1
ATOM 2569 C C . MET A 1 327 ? 4.530 -17.975 -8.696 1.00 66.56 327 MET A C 1
ATOM 2571 O O . MET A 1 327 ? 5.234 -17.675 -9.662 1.00 66.56 327 MET A O 1
ATOM 2575 N N . PRO A 1 328 ? 3.757 -19.072 -8.707 1.00 58.38 328 PRO A N 1
ATOM 2576 C CA . PRO A 1 328 ? 3.674 -19.969 -9.843 1.00 58.38 328 PRO A CA 1
ATOM 2577 C C . PRO A 1 328 ? 3.117 -19.213 -11.045 1.00 58.38 328 PRO A C 1
ATOM 2579 O O . PRO A 1 328 ? 2.114 -18.501 -10.947 1.00 58.38 328 PRO A O 1
ATOM 2582 N N . LEU A 1 329 ? 3.764 -19.398 -12.191 1.00 53.84 329 LEU A N 1
ATOM 2583 C CA . LEU A 1 329 ? 3.240 -18.926 -13.461 1.00 53.84 329 LEU A CA 1
ATOM 2584 C C . LEU A 1 329 ? 1.996 -19.753 -13.807 1.00 53.84 329 LEU A C 1
ATOM 2586 O O . LEU A 1 329 ? 1.945 -20.968 -13.596 1.00 53.84 329 LEU A O 1
ATOM 2590 N N . VAL A 1 330 ? 0.969 -19.090 -14.330 1.00 48.69 330 VAL A N 1
ATOM 2591 C CA . VAL A 1 330 ? -0.195 -19.787 -14.878 1.00 48.69 330 VAL A CA 1
ATOM 2592 C C . VAL A 1 330 ? 0.049 -20.018 -16.355 1.00 48.69 330 VAL A C 1
ATOM 2594 O O . VAL A 1 330 ? 0.144 -19.073 -17.133 1.00 48.69 330 VAL A O 1
ATOM 2597 N N . GLU A 1 331 ? 0.100 -21.285 -16.756 1.00 45.03 331 GLU A N 1
ATOM 2598 C CA . GLU A 1 331 ? -0.068 -21.633 -18.161 1.00 45.03 331 GLU A CA 1
ATOM 2599 C C . GLU A 1 331 ? -1.552 -21.490 -18.523 1.00 45.03 331 GLU A C 1
ATOM 2601 O O . GLU A 1 331 ? -2.407 -22.231 -18.024 1.00 45.03 331 GLU A O 1
ATOM 2606 N N . GLU A 1 332 ? -1.884 -20.542 -19.403 1.00 41.09 332 GLU A N 1
ATOM 2607 C CA . GLU A 1 332 ? -3.228 -20.457 -19.973 1.00 41.09 332 GLU A CA 1
ATOM 2608 C C . GLU A 1 332 ? -3.507 -21.685 -20.849 1.00 41.09 332 GLU A C 1
ATOM 2610 O O . GLU A 1 332 ? -3.161 -21.742 -22.029 1.00 41.09 332 GLU A O 1
ATOM 2615 N N . GLN A 1 333 ? -4.213 -22.678 -20.307 1.00 41.25 333 GLN A N 1
ATOM 2616 C CA . GLN A 1 333 ? -4.807 -23.718 -21.140 1.00 41.25 333 GLN A CA 1
ATOM 2617 C C . GLN A 1 333 ? -6.149 -23.235 -21.690 1.00 41.25 333 GLN A C 1
ATOM 2619 O O . GLN A 1 333 ? -7.181 -23.274 -21.017 1.00 41.25 333 GLN A O 1
ATOM 2624 N N . HIS A 1 334 ? -6.148 -22.815 -22.955 1.00 40.25 334 HIS A N 1
ATOM 2625 C CA . HIS A 1 334 ? -7.374 -22.603 -23.718 1.00 40.25 334 HIS A CA 1
ATOM 2626 C C . HIS A 1 334 ? -8.085 -23.945 -23.946 1.00 40.25 334 HIS A C 1
ATOM 2628 O O . HIS A 1 334 ? -7.781 -24.696 -24.876 1.00 40.25 334 HIS A O 1
ATOM 2634 N N . ILE A 1 335 ? -9.069 -24.259 -23.103 1.00 40.62 335 ILE A N 1
ATOM 2635 C CA . ILE A 1 335 ? -9.953 -25.401 -23.335 1.00 40.62 335 ILE A CA 1
ATOM 2636 C C . ILE A 1 335 ? -10.950 -24.999 -24.423 1.00 40.62 335 ILE A C 1
ATOM 2638 O O . ILE A 1 335 ? -11.907 -24.265 -24.173 1.00 40.62 335 ILE A O 1
ATOM 2642 N N . LYS A 1 336 ? -10.749 -25.508 -25.645 1.00 37.09 336 LYS A N 1
ATOM 2643 C CA . LYS A 1 336 ? -11.764 -25.444 -26.706 1.00 37.09 336 LYS A CA 1
ATOM 2644 C C . LYS A 1 336 ? -13.101 -25.973 -26.159 1.00 37.09 336 LYS A C 1
ATOM 2646 O O . LYS A 1 336 ? -13.235 -27.162 -25.889 1.00 37.09 336 LYS A O 1
ATOM 2651 N N . GLY A 1 337 ? -14.092 -25.090 -26.020 1.00 41.00 337 GLY A N 1
ATOM 2652 C CA . GLY A 1 337 ? -15.505 -25.468 -25.892 1.00 41.00 337 GLY A CA 1
ATOM 2653 C C . GLY A 1 337 ? -16.166 -25.396 -24.508 1.00 41.00 337 GLY A C 1
ATOM 2654 O O . GLY A 1 337 ? -17.339 -25.749 -24.418 1.00 41.00 337 GLY A O 1
ATOM 2655 N N . LYS A 1 338 ? -15.511 -24.920 -23.437 1.00 38.16 338 LYS A N 1
ATOM 2656 C CA . LYS A 1 338 ? -16.200 -24.625 -22.159 1.00 38.16 338 LYS A CA 1
ATOM 2657 C C . LYS A 1 338 ? -15.728 -23.293 -21.572 1.00 38.16 338 LYS A C 1
ATOM 2659 O O . LYS A 1 338 ? -14.531 -23.057 -21.487 1.00 38.16 338 LYS A O 1
ATOM 2664 N N . LYS A 1 339 ? -16.676 -22.437 -21.161 1.00 35.81 339 LYS A N 1
ATOM 2665 C CA . LYS A 1 339 ? -16.455 -21.146 -20.472 1.00 35.81 339 LYS A CA 1
ATOM 2666 C C . LYS A 1 339 ? -15.821 -21.347 -19.082 1.00 35.81 339 LYS A C 1
ATOM 2668 O O . LYS A 1 339 ? -16.479 -21.151 -18.067 1.00 35.81 339 LYS A O 1
ATOM 2673 N N . GLY A 1 340 ? -14.568 -21.779 -19.025 1.00 37.31 340 GLY A N 1
ATOM 2674 C CA . GLY A 1 340 ? -13.827 -21.917 -17.778 1.00 37.31 340 GLY A CA 1
ATOM 2675 C C . GLY A 1 340 ? -12.332 -21.983 -18.045 1.00 37.31 340 GLY A C 1
ATOM 2676 O O . GLY A 1 340 ? -11.854 -22.957 -18.623 1.00 37.31 340 GLY A O 1
ATOM 2677 N N . VAL A 1 341 ? -11.609 -20.951 -17.610 1.00 39.00 341 VAL A N 1
ATOM 2678 C CA . VAL A 1 341 ? -10.147 -20.973 -17.516 1.00 39.00 341 VAL A CA 1
ATOM 2679 C C . VAL A 1 341 ? -9.797 -21.924 -16.376 1.00 39.00 341 VAL A C 1
ATOM 2681 O O . VAL A 1 341 ? -10.214 -21.715 -15.237 1.00 39.00 341 VAL A O 1
ATOM 2684 N N . ARG A 1 342 ? -9.088 -23.013 -16.680 1.00 40.16 342 ARG A N 1
ATOM 2685 C CA . ARG A 1 342 ? -8.599 -23.944 -15.660 1.00 40.16 342 ARG A CA 1
ATOM 2686 C C . ARG A 1 342 ? -7.159 -23.557 -15.350 1.00 40.16 342 ARG A C 1
ATOM 2688 O O . ARG A 1 342 ? -6.290 -23.752 -16.191 1.00 40.16 342 ARG A O 1
ATOM 2695 N N . LEU A 1 343 ? -6.930 -22.994 -14.164 1.00 44.53 343 LEU A N 1
ATOM 2696 C CA . LEU A 1 343 ? -5.591 -22.670 -13.675 1.00 44.53 343 LEU A CA 1
ATOM 2697 C C . LEU A 1 343 ? -4.822 -23.983 -13.484 1.00 44.53 343 LEU A C 1
ATOM 2699 O O . LEU A 1 343 ? -5.181 -24.795 -12.628 1.00 44.53 343 LEU A O 1
ATOM 2703 N N . LYS A 1 344 ? -3.803 -24.222 -14.309 1.00 41.34 344 LYS A N 1
ATOM 2704 C CA . LYS A 1 344 ? -2.807 -25.260 -14.054 1.00 41.34 344 LYS A CA 1
ATOM 2705 C C . LYS A 1 344 ? -1.577 -24.550 -13.506 1.00 41.34 344 LYS A C 1
ATOM 2707 O O . LYS A 1 344 ? -1.012 -23.699 -14.183 1.00 41.34 344 LYS A O 1
ATOM 2712 N N . LEU A 1 345 ? -1.216 -24.868 -12.267 1.00 45.16 345 LEU A N 1
ATOM 2713 C CA . LEU A 1 345 ? 0.055 -24.442 -11.693 1.00 45.16 345 LEU A CA 1
ATOM 2714 C C . LEU A 1 345 ? 1.154 -25.160 -12.481 1.00 45.16 345 LEU A C 1
ATOM 2716 O O . LEU A 1 345 ? 1.129 -26.392 -12.548 1.00 45.16 345 LEU A O 1
ATOM 2720 N N . SER A 1 346 ? 2.059 -24.419 -13.121 1.00 41.34 346 SER A N 1
ATOM 2721 C CA . SER A 1 346 ? 3.258 -25.023 -13.700 1.00 41.34 346 SER A CA 1
ATOM 2722 C C . SER A 1 346 ? 4.102 -25.593 -12.561 1.00 41.34 346 SER A C 1
ATOM 2724 O O . SER A 1 346 ? 4.340 -24.902 -11.568 1.00 41.34 346 SER A O 1
ATOM 2726 N N . GLU A 1 347 ? 4.543 -26.842 -12.679 1.00 35.12 347 GLU A N 1
ATOM 2727 C CA . GLU A 1 347 ? 5.573 -27.373 -11.786 1.00 35.12 347 GLU A CA 1
ATOM 2728 C C . GLU A 1 347 ? 6.869 -26.597 -12.078 1.00 35.12 347 GLU A C 1
ATOM 2730 O O . GLU A 1 347 ? 7.364 -26.646 -13.204 1.00 35.12 347 GLU A O 1
ATOM 2735 N N . VAL A 1 348 ? 7.342 -25.811 -11.102 1.00 37.72 348 VAL A N 1
ATOM 2736 C CA . VAL A 1 348 ? 8.642 -25.112 -11.145 1.00 37.72 348 VAL A CA 1
ATOM 2737 C C . VAL A 1 348 ? 9.718 -26.017 -10.573 1.00 37.72 348 VAL A C 1
ATOM 2739 O O . VAL A 1 348 ? 9.485 -26.552 -9.462 1.00 37.72 348 VAL A O 1
#

Radius of gyration: 20.8 Å; chains: 1; bounding box: 47×51×61 Å

Foldseek 3Di:
DVVLVVQVLVQLLVQQVVQLVCCQPPVFRKGKDFRPAFFPLVQLVCLLQPDPFFFDAPPPPDTHRDDLPDFGKGWDQVSLQVSVCRGRVPPDDDDSCCSVCSRCCVFPVDKDKIWIKTWDDQVQWFWAFQAPDLDAFKKKKKAKADPQLKKKKKKFKDFQQVLQVVVCVVPVPQDDPVRQQVQQNCRNVVRDGADQDDQAQFKWAFAPDPPCCVRGRFIWGFHDQDPVRWTWIAGPVPRDTDTGHCSRIGTDFDWDQDDCRCVVVLVVTDPNNVSCNVSSRITITIDMDGRRMMIMGGSSTTMTMDMDADPVNRTMMITMMIIDDHGFRFDFDPDPPDPDGDTDGDDD

pLDDT: mean 77.58, std 14.07, range [35.12, 95.94]